Protein AF-A0A1F9KGP7-F1 (afdb_monomer_lite)

Secondary structure (DSSP, 8-state):
---HHHHHS--S--S--TTSTT-GGGSTT----S-EEEEEEE-S-HHHHHHHHTT--EEEE-GGG-EEEE---GGGS---TTS-EEEEEEEESS-HHHHHHHHH-TTS---S-TT-TTS-S--S-TT-TTHHHHHHH-TT-S--HHHHHHHEEEEEEE--STTHHHHHHHHHHHHHHHH--HHHHHH--

Foldseek 3Di:
DDDLVQQLDFDPDPPADDPDLPDQVPPPVRHQWFWWKKWKWFQDDLVVLVLLCVLDWDWDQDPPRDTDTDDDDSVNQDQDPSRIGTADMDTDHTGVRVLVSQQLVSVDADDDALPCRHPPDPDPDLSNLRNVVQCSSCSVDNGCNSVSRVTITMGIDHADDPCSNVVRVVSRVVSCVVNVHVSVSVSVD

Sequence (189 aa):
MAELSDLLKIKESPLPHRDTALDWNRATHGRPSFGGVYVFWWRGAAEEFFQSLQNRHLHFHGPSGVALDWEITLDSLQVAENGLLPLYVGKNASDIGKRIGLHLKLKTPRTVSANAVNGVCKRMTTSCQMRDRLDRLFPNLPDTRPFALDNLALSYVQLQGEGAFVERFFLEDRAVGVLRPIFNVDSER

Structure (mmCIF, N/CA/C/O backbone):
data_AF-A0A1F9KGP7-F1
#
_entry.id   AF-A0A1F9KGP7-F1
#
loop_
_atom_site.group_PDB
_atom_site.id
_atom_site.type_symbol
_atom_site.label_atom_id
_atom_site.label_alt_id
_atom_site.label_comp_id
_atom_site.label_asym_id
_atom_site.label_entity_id
_atom_site.label_seq_id
_atom_site.pdbx_PDB_ins_code
_atom_site.Cartn_x
_atom_site.Cartn_y
_atom_site.Cartn_z
_atom_site.occupancy
_atom_site.B_iso_or_equiv
_atom_site.auth_seq_id
_atom_site.auth_comp_id
_atom_site.auth_asym_id
_atom_site.auth_atom_id
_atom_site.pdbx_PDB_model_num
ATOM 1 N N . MET A 1 1 ? -18.704 -6.909 13.442 1.00 63.84 1 MET A N 1
ATOM 2 C CA . MET A 1 1 ? -17.254 -7.178 13.350 1.00 63.84 1 MET A CA 1
ATOM 3 C C . MET A 1 1 ? -16.766 -6.635 12.017 1.00 63.84 1 MET A C 1
ATOM 5 O O . MET A 1 1 ? -17.592 -6.471 11.130 1.00 63.84 1 MET A O 1
ATOM 9 N N . ALA A 1 2 ? -15.493 -6.259 11.910 1.00 75.75 2 ALA A N 1
ATOM 10 C CA . ALA A 1 2 ? -14.914 -5.819 10.642 1.00 75.75 2 ALA A CA 1
ATOM 11 C C . ALA A 1 2 ? -14.759 -7.019 9.703 1.00 75.75 2 ALA A C 1
ATOM 13 O O . ALA A 1 2 ? -14.203 -8.033 10.119 1.00 75.75 2 ALA A O 1
ATOM 14 N N . GLU A 1 3 ? -15.216 -6.900 8.458 1.00 83.31 3 GLU A N 1
ATOM 15 C CA . GLU A 1 3 ? -15.143 -7.989 7.483 1.00 83.31 3 GLU A CA 1
ATOM 16 C C . GLU A 1 3 ? -14.102 -7.706 6.401 1.00 83.31 3 GLU A C 1
ATOM 18 O O . GLU A 1 3 ? -13.804 -6.559 6.066 1.00 83.31 3 GLU A O 1
ATOM 23 N N . LEU A 1 4 ? -13.562 -8.769 5.799 1.00 84.38 4 LEU A N 1
ATOM 24 C CA . LEU A 1 4 ? -12.593 -8.639 4.706 1.00 84.38 4 LEU A CA 1
ATOM 25 C C . LEU A 1 4 ? -13.177 -7.869 3.507 1.00 84.38 4 LEU A C 1
ATOM 27 O O . LEU A 1 4 ? -12.465 -7.116 2.846 1.00 84.38 4 LEU A O 1
ATOM 31 N N . SER A 1 5 ? -14.483 -8.005 3.262 1.00 86.38 5 SER A N 1
ATOM 32 C CA . SER A 1 5 ? -15.196 -7.287 2.200 1.00 86.38 5 SER A CA 1
ATOM 33 C C . SER A 1 5 ? -15.176 -5.766 2.379 1.00 86.38 5 SER A C 1
ATOM 35 O O . SER A 1 5 ? -15.294 -5.033 1.398 1.00 86.38 5 SER A O 1
ATOM 37 N N . ASP A 1 6 ? -14.961 -5.261 3.598 1.00 85.06 6 ASP A N 1
ATOM 38 C CA . ASP A 1 6 ? -14.793 -3.827 3.833 1.00 85.06 6 ASP A CA 1
ATOM 39 C C . ASP A 1 6 ? -13.457 -3.305 3.299 1.00 85.06 6 ASP A C 1
ATOM 41 O O . ASP A 1 6 ? -13.374 -2.138 2.918 1.00 85.06 6 ASP A O 1
ATOM 45 N N . LEU A 1 7 ? -12.430 -4.158 3.196 1.00 83.62 7 LEU A N 1
ATOM 46 C CA . LEU A 1 7 ? -11.164 -3.797 2.553 1.00 83.62 7 LEU A CA 1
ATOM 47 C C . LEU A 1 7 ? -11.285 -3.742 1.026 1.00 83.62 7 LEU A C 1
ATOM 49 O O . LEU A 1 7 ? -10.542 -2.997 0.397 1.00 83.62 7 LEU A O 1
ATOM 53 N N . LEU A 1 8 ? -12.232 -4.459 0.419 1.00 84.00 8 LEU A N 1
ATOM 54 C CA . LEU A 1 8 ? -12.451 -4.402 -1.033 1.00 84.00 8 LEU A CA 1
ATOM 55 C C . LEU A 1 8 ? -13.089 -3.078 -1.475 1.00 84.00 8 LEU A C 1
ATOM 57 O O . LEU A 1 8 ? -12.932 -2.663 -2.624 1.00 84.00 8 LEU A O 1
ATOM 61 N N . LYS A 1 9 ? -13.755 -2.373 -0.554 1.00 81.56 9 LYS A N 1
ATOM 62 C CA . LYS A 1 9 ? -14.344 -1.057 -0.808 1.00 81.56 9 LYS A CA 1
ATOM 63 C C . LYS A 1 9 ? -13.251 0.001 -0.811 1.00 81.56 9 LYS A C 1
ATOM 65 O O . LYS A 1 9 ? -12.667 0.309 0.230 1.00 81.56 9 LYS A O 1
ATOM 70 N N . ILE A 1 10 ? -13.000 0.584 -1.978 1.00 70.75 10 ILE A N 1
AT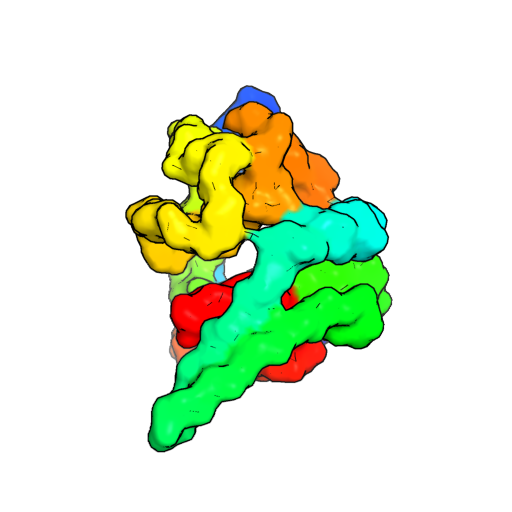OM 71 C CA . ILE A 1 10 ? -12.140 1.760 -2.089 1.00 70.75 10 ILE A CA 1
ATOM 72 C C . ILE A 1 10 ? -12.869 2.903 -1.396 1.00 70.75 10 ILE A C 1
ATOM 74 O O . ILE A 1 10 ? -13.994 3.249 -1.756 1.00 70.75 10 ILE A O 1
ATOM 78 N N . LYS A 1 11 ? -12.232 3.498 -0.392 1.00 67.50 11 LYS A N 1
ATOM 7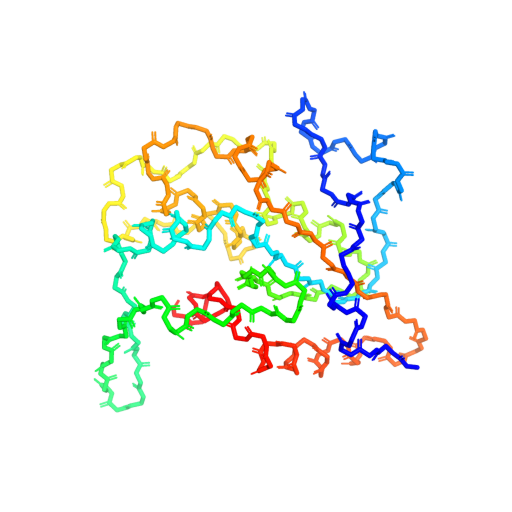9 C CA . LYS A 1 11 ? -12.705 4.772 0.141 1.00 67.50 11 LYS A CA 1
ATOM 80 C C . LYS A 1 11 ? -12.089 5.835 -0.752 1.00 67.50 11 LYS A C 1
ATOM 82 O O . LYS A 1 11 ? -10.866 5.924 -0.812 1.00 67.50 11 LYS A O 1
ATOM 87 N N . GLU A 1 12 ? -12.889 6.579 -1.509 1.00 54.28 12 GLU A N 1
ATOM 88 C CA . GLU A 1 12 ? -12.340 7.614 -2.384 1.00 54.28 12 GLU A CA 1
ATOM 89 C C . GLU A 1 12 ? -11.630 8.699 -1.551 1.00 54.28 12 GLU A C 1
ATOM 91 O O . GLU A 1 12 ? -12.227 9.445 -0.781 1.00 54.28 12 GLU A O 1
ATOM 96 N N . SER A 1 13 ? -10.304 8.693 -1.706 1.00 53.03 13 SER A N 1
ATOM 97 C CA . SER A 1 13 ? -9.246 9.552 -1.167 1.00 53.03 13 SER A CA 1
ATOM 98 C C . SER A 1 13 ? -9.109 9.752 0.352 1.00 53.03 13 SER A C 1
ATOM 100 O O . SER A 1 13 ? -9.531 10.755 0.930 1.00 53.03 13 SER A O 1
ATOM 102 N N . PRO A 1 14 ? -8.292 8.881 0.966 1.00 57.91 14 PRO A N 1
ATOM 103 C CA . PRO A 1 14 ? -7.455 9.150 2.114 1.00 57.91 14 PRO A CA 1
ATOM 104 C C . PRO A 1 14 ? -5.976 9.056 1.686 1.00 57.91 14 PRO A C 1
ATOM 106 O O . PRO A 1 14 ? -5.159 8.501 2.412 1.00 57.91 14 PRO A O 1
ATOM 109 N N . LEU A 1 15 ? -5.599 9.523 0.494 1.00 62.72 15 LEU A N 1
ATOM 110 C CA . LEU A 1 15 ? -4.189 9.761 0.188 1.00 62.72 15 LEU A CA 1
ATOM 111 C C . LEU A 1 15 ? -3.966 11.276 0.143 1.00 62.72 15 LEU A C 1
ATOM 113 O O . LEU A 1 15 ? -4.767 11.999 -0.447 1.00 62.72 15 LEU A O 1
ATOM 117 N N . PRO A 1 16 ? -2.932 11.791 0.821 1.00 61.06 16 PRO A N 1
ATOM 118 C CA . PRO A 1 16 ? -2.670 13.228 0.865 1.00 61.06 16 PRO A CA 1
ATOM 119 C C . PRO A 1 16 ? -2.411 13.804 -0.535 1.00 61.06 16 PRO A C 1
ATOM 121 O O . PRO A 1 16 ? -1.769 13.155 -1.353 1.00 61.06 16 PRO A O 1
ATOM 124 N N . HIS A 1 17 ? -2.874 15.029 -0.798 1.00 55.16 17 HIS A N 1
ATOM 125 C CA . HIS A 1 17 ? -2.830 15.634 -2.137 1.00 55.16 17 HIS A CA 1
ATOM 126 C C . HIS A 1 17 ? -1.405 15.861 -2.681 1.00 55.16 17 HIS A C 1
ATOM 128 O O . HIS A 1 17 ? -0.445 16.040 -1.924 1.00 55.16 17 HIS A O 1
ATOM 134 N N . ARG A 1 18 ? -1.309 15.923 -4.017 1.00 47.19 18 ARG A N 1
ATOM 135 C CA . ARG A 1 18 ? -0.087 16.051 -4.832 1.00 47.19 18 ARG A CA 1
ATOM 136 C C . ARG A 1 18 ? 0.762 17.294 -4.543 1.00 47.19 18 ARG A C 1
ATOM 138 O O . ARG A 1 18 ? 1.985 17.213 -4.603 1.00 47.19 18 ARG A O 1
ATOM 145 N N . ASP A 1 19 ? 0.135 18.407 -4.169 1.00 46.88 19 ASP A N 1
ATOM 146 C CA . ASP A 1 19 ? 0.795 19.727 -4.146 1.00 46.88 19 ASP A CA 1
ATOM 147 C C . ASP A 1 19 ? 1.337 20.141 -2.773 1.00 46.88 19 ASP A C 1
ATOM 149 O O . ASP A 1 19 ? 2.060 21.126 -2.638 1.00 46.88 19 ASP A O 1
ATOM 153 N N . THR A 1 20 ? 0.988 19.401 -1.723 1.00 40.97 20 THR A N 1
ATOM 154 C CA . THR A 1 20 ? 1.276 19.779 -0.338 1.00 40.97 20 THR A CA 1
ATOM 155 C C . THR A 1 20 ? 1.567 18.512 0.440 1.00 40.97 20 THR A C 1
ATOM 157 O O . THR A 1 20 ? 0.648 17.819 0.873 1.00 40.97 20 THR A O 1
ATOM 160 N N . ALA A 1 21 ? 2.845 18.164 0.583 1.00 41.88 21 ALA A N 1
ATOM 161 C CA . ALA A 1 21 ? 3.286 16.971 1.294 1.00 41.88 21 ALA A CA 1
ATOM 162 C C . ALA A 1 21 ? 2.465 16.717 2.583 1.00 41.88 21 ALA A C 1
ATOM 164 O O . ALA A 1 21 ? 2.635 17.411 3.584 1.00 41.88 21 ALA A O 1
ATOM 165 N N . LEU A 1 22 ? 1.595 15.697 2.562 1.00 48.03 22 LEU A N 1
ATOM 166 C CA . LEU A 1 22 ? 0.696 15.333 3.668 1.00 48.03 22 LEU A CA 1
ATOM 167 C C . LEU A 1 22 ? -0.255 16.456 4.140 1.00 48.03 22 LEU A C 1
ATOM 169 O O . LEU A 1 22 ? -0.346 16.689 5.345 1.00 48.03 22 LEU A O 1
ATOM 173 N N . ASP A 1 23 ? -1.000 17.104 3.238 1.00 53.19 23 ASP A N 1
ATOM 174 C CA . ASP A 1 23 ? -2.186 17.883 3.635 1.00 53.19 23 ASP A CA 1
ATOM 175 C C . ASP A 1 23 ? -3.464 17.051 3.500 1.00 53.19 23 ASP A C 1
ATOM 177 O O . ASP A 1 23 ? -4.076 16.934 2.438 1.00 53.19 23 ASP A O 1
ATOM 181 N N . TRP A 1 24 ? -3.856 16.449 4.615 1.00 58.97 24 TRP A N 1
ATOM 182 C CA . TRP A 1 24 ? -5.119 15.732 4.730 1.00 58.97 24 TRP A CA 1
ATOM 183 C C . TRP A 1 24 ? -6.324 16.665 4.861 1.00 58.97 24 TRP A C 1
ATOM 185 O O . TRP A 1 24 ? -7.451 16.200 4.731 1.00 58.97 24 TRP A O 1
ATOM 195 N N . ASN A 1 25 ? -6.110 17.961 5.110 1.00 49.34 25 ASN A N 1
ATOM 196 C CA . ASN A 1 25 ? -7.195 18.929 5.280 1.00 49.34 25 ASN A CA 1
ATOM 197 C C . ASN A 1 25 ? -7.851 19.300 3.946 1.00 49.34 25 ASN A C 1
ATOM 199 O O . ASN A 1 25 ? -8.950 19.841 3.935 1.00 49.34 25 ASN A O 1
ATOM 203 N N . ARG A 1 26 ? -7.189 18.998 2.823 1.00 50.56 26 ARG A N 1
ATOM 204 C CA . ARG A 1 26 ? -7.753 19.122 1.471 1.00 50.56 26 ARG A CA 1
ATOM 205 C C . ARG A 1 26 ? -8.444 17.847 0.987 1.00 50.56 26 ARG A C 1
ATOM 207 O O . ARG A 1 26 ? -9.070 17.869 -0.067 1.00 50.56 26 ARG A O 1
ATOM 214 N N . ALA A 1 27 ? -8.327 16.739 1.724 1.00 56.72 27 ALA A N 1
ATOM 215 C CA . ALA A 1 27 ? -9.070 15.527 1.411 1.00 56.72 27 ALA A CA 1
ATOM 216 C C . ALA A 1 27 ? -10.539 15.726 1.801 1.00 56.72 27 ALA A C 1
ATOM 218 O O . ALA A 1 27 ? -10.835 16.184 2.904 1.00 56.72 27 ALA A O 1
ATOM 219 N N . THR A 1 28 ? -11.460 15.329 0.925 1.00 51.25 28 THR A N 1
ATOM 220 C CA . THR A 1 28 ? -12.914 15.458 1.134 1.00 51.25 28 THR A CA 1
ATOM 221 C C . THR A 1 28 ? -13.411 14.752 2.401 1.00 51.25 28 THR A C 1
ATOM 223 O O . THR A 1 28 ? -14.453 15.117 2.932 1.00 51.25 28 THR A O 1
ATOM 226 N N . HIS A 1 29 ? -12.653 13.774 2.908 1.00 57.66 29 HIS A N 1
ATOM 227 C CA . HIS A 1 29 ? -13.012 12.942 4.060 1.00 57.66 29 HIS A CA 1
ATOM 228 C C . HIS A 1 29 ? -12.006 13.043 5.224 1.00 57.66 29 HIS A C 1
ATOM 230 O O . HIS A 1 29 ? -12.080 12.267 6.179 1.00 57.66 29 HIS A O 1
ATOM 236 N N . GLY A 1 30 ? -11.066 13.995 5.168 1.00 63.81 30 GLY A N 1
ATOM 237 C CA . GLY A 1 30 ? -10.027 14.168 6.184 1.00 63.81 30 GLY A CA 1
ATOM 238 C C . GLY A 1 30 ? -9.073 12.971 6.314 1.00 63.81 30 GLY A C 1
ATOM 239 O O . GLY A 1 30 ? -9.030 12.058 5.488 1.00 63.81 30 GLY A O 1
ATOM 240 N N . ARG A 1 31 ? -8.253 12.978 7.369 1.00 76.38 31 ARG A N 1
ATOM 241 C CA . ARG A 1 31 ? -7.301 11.896 7.655 1.00 76.38 31 ARG A CA 1
ATOM 242 C C . ARG A 1 31 ? -7.959 10.761 8.443 1.00 76.38 31 ARG A C 1
ATOM 244 O O . ARG A 1 31 ? -8.519 11.043 9.502 1.00 76.38 31 ARG A O 1
ATOM 251 N N . PRO A 1 32 ? -7.778 9.480 8.065 1.00 79.56 32 PRO A N 1
ATOM 252 C CA . PRO A 1 32 ? -8.167 8.380 8.935 1.00 79.56 32 PRO A CA 1
ATOM 253 C C . PRO A 1 32 ? -7.285 8.378 10.193 1.00 79.56 32 PRO A C 1
ATOM 255 O O . PRO A 1 32 ? -6.072 8.168 10.120 1.00 79.56 32 PRO A O 1
ATOM 258 N N . SER A 1 33 ? -7.899 8.639 11.345 1.00 86.44 33 SER A N 1
ATOM 259 C CA . SER A 1 33 ? -7.228 8.785 12.643 1.00 86.44 33 SER A CA 1
ATOM 260 C C . SER A 1 33 ? -7.787 7.789 13.661 1.00 86.44 33 SER A C 1
ATOM 262 O O . SER A 1 33 ? -8.371 8.167 14.674 1.00 86.44 33 SER A O 1
ATOM 264 N N . PHE A 1 34 ? -7.642 6.502 13.357 1.00 88.56 34 PHE A N 1
ATOM 265 C CA . PHE A 1 34 ? -8.089 5.391 14.199 1.00 88.56 34 PHE A CA 1
ATOM 266 C C . PHE A 1 34 ? -7.213 4.149 13.985 1.00 88.56 34 PHE A C 1
ATOM 268 O O . PHE A 1 34 ? -6.464 4.064 13.006 1.00 88.56 34 PHE A O 1
ATOM 275 N N . GLY A 1 35 ? -7.320 3.180 14.898 1.00 91.75 35 GLY A N 1
ATOM 276 C CA . GLY A 1 35 ? -6.724 1.853 14.758 1.00 91.75 35 GLY A CA 1
ATOM 277 C C . GLY A 1 35 ? -7.489 0.979 13.762 1.00 91.75 35 GLY A C 1
ATOM 278 O O . GLY A 1 35 ? -8.713 1.066 13.649 1.00 91.75 35 GLY A O 1
ATOM 279 N N . GLY A 1 36 ? -6.772 0.139 13.021 1.00 93.00 36 GLY A N 1
ATOM 280 C CA . GLY A 1 36 ? -7.367 -0.673 11.969 1.00 93.00 36 GLY A CA 1
ATOM 281 C C . GLY A 1 36 ? -6.361 -1.386 11.075 1.00 93.00 36 GLY A C 1
ATOM 282 O O . GLY A 1 36 ? -5.153 -1.394 11.340 1.00 93.00 36 GLY A O 1
ATOM 283 N N . VAL A 1 37 ? -6.892 -1.956 9.997 1.00 93.69 37 VAL A N 1
ATOM 284 C CA . VAL A 1 37 ? -6.145 -2.588 8.899 1.00 93.69 37 VAL A CA 1
ATOM 285 C C . VAL A 1 37 ? -6.381 -1.776 7.628 1.00 93.69 37 VAL A C 1
ATOM 287 O O . VAL A 1 37 ? -7.471 -1.237 7.426 1.00 93.69 37 VAL A O 1
ATOM 290 N N . TYR A 1 38 ? -5.360 -1.649 6.786 1.00 93.19 38 TYR A N 1
ATOM 291 C CA . TYR A 1 38 ? -5.418 -0.916 5.524 1.00 93.19 38 TYR A CA 1
ATOM 292 C C . TYR A 1 38 ? -4.711 -1.671 4.400 1.00 93.19 38 TYR A C 1
ATOM 294 O O . TYR A 1 38 ? -3.820 -2.484 4.650 1.00 93.19 38 TYR A O 1
ATOM 302 N N . VAL A 1 39 ? -5.095 -1.362 3.162 1.00 92.62 39 VAL A N 1
ATOM 303 C CA . VAL A 1 39 ? -4.521 -1.930 1.939 1.00 92.62 39 VAL A CA 1
ATOM 304 C C . VAL A 1 39 ? -4.153 -0.809 0.976 1.00 92.62 39 VAL A C 1
ATOM 306 O O . VAL A 1 39 ? -5.001 0.021 0.647 1.00 92.62 39 VAL A O 1
ATOM 309 N N . PHE A 1 40 ? -2.901 -0.790 0.523 1.00 93.00 40 PHE A N 1
ATOM 310 C CA . PHE A 1 40 ? -2.490 -0.030 -0.652 1.00 93.00 40 PHE A CA 1
ATOM 311 C C . PHE A 1 40 ? -2.767 -0.842 -1.909 1.00 93.00 40 PHE A C 1
ATOM 313 O O . PHE A 1 40 ? -2.351 -1.997 -2.019 1.00 93.00 40 PHE A O 1
ATOM 320 N N . TRP A 1 41 ? -3.405 -0.192 -2.870 1.00 91.62 41 TRP A N 1
ATOM 321 C CA . TRP A 1 41 ? -3.745 -0.753 -4.166 1.00 91.62 41 TRP A CA 1
ATOM 322 C C . TRP A 1 41 ? -3.026 -0.000 -5.277 1.00 91.62 41 TRP A C 1
ATOM 324 O O . TRP A 1 41 ? -2.828 1.209 -5.165 1.00 91.62 41 TRP A O 1
ATOM 334 N N . TRP A 1 42 ? -2.707 -0.687 -6.364 1.00 90.88 42 TRP A N 1
ATOM 335 C CA . TRP A 1 42 ? -2.362 -0.073 -7.639 1.00 90.88 42 TRP A CA 1
ATOM 336 C C . TRP A 1 42 ? -3.637 0.195 -8.445 1.00 90.88 42 TRP A C 1
ATOM 338 O O . TRP A 1 42 ? -4.475 -0.695 -8.583 1.00 90.88 42 TRP A O 1
ATOM 348 N N . ARG A 1 43 ? -3.774 1.416 -8.966 1.00 87.56 43 ARG A N 1
ATOM 349 C CA . ARG A 1 43 ? -4.884 1.867 -9.824 1.00 87.56 43 ARG A CA 1
ATOM 350 C C . ARG A 1 43 ? -4.510 2.001 -11.294 1.00 87.56 43 ARG A C 1
ATOM 352 O O . ARG A 1 43 ? -5.412 2.117 -12.118 1.00 87.56 43 ARG A O 1
ATOM 359 N N . GLY A 1 44 ? -3.216 2.060 -11.602 1.00 82.38 44 GLY A N 1
ATOM 360 C CA . GLY A 1 44 ? -2.743 2.072 -12.983 1.00 82.38 44 GLY A CA 1
ATOM 361 C C . GLY A 1 44 ? -2.968 0.719 -13.659 1.00 82.38 44 GLY A C 1
ATOM 362 O O . GLY A 1 44 ? -3.431 -0.237 -13.031 1.00 82.38 44 GLY A O 1
ATOM 363 N N . ALA A 1 45 ? -2.589 0.614 -14.931 1.00 82.00 45 ALA A N 1
ATOM 364 C CA . ALA A 1 45 ? -2.647 -0.658 -15.642 1.00 82.00 45 ALA A CA 1
ATOM 365 C C . ALA A 1 45 ? -1.743 -1.700 -14.958 1.00 82.00 45 ALA A C 1
ATOM 367 O O . ALA A 1 45 ? -0.626 -1.386 -14.523 1.00 82.00 45 ALA A O 1
ATOM 368 N N . ALA A 1 46 ? -2.225 -2.938 -14.840 1.00 75.81 46 ALA A N 1
ATOM 369 C CA . ALA A 1 46 ? -1.459 -4.025 -14.232 1.00 75.81 46 ALA A CA 1
ATOM 370 C C . ALA A 1 46 ? -0.211 -4.351 -15.066 1.00 75.81 46 ALA A C 1
ATOM 372 O O . ALA A 1 46 ? 0.835 -4.672 -14.511 1.00 75.81 46 ALA A O 1
ATOM 373 N N . GLU A 1 47 ? -0.296 -4.187 -16.384 1.00 80.19 47 GLU A N 1
ATOM 37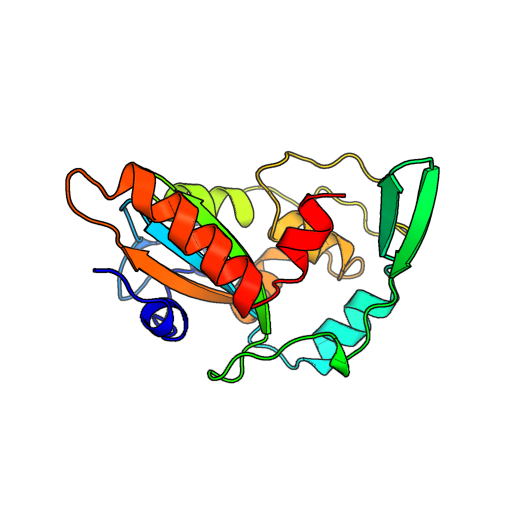4 C CA . GLU A 1 47 ? 0.784 -4.390 -17.344 1.00 80.19 47 GLU A CA 1
ATOM 375 C C . GLU A 1 47 ? 1.933 -3.400 -17.129 1.00 80.19 47 GLU A C 1
ATOM 377 O O . GLU A 1 47 ? 3.093 -3.805 -17.128 1.00 80.19 47 GLU A O 1
ATOM 382 N N . GLU A 1 48 ? 1.633 -2.119 -16.890 1.00 79.75 48 GLU A N 1
ATOM 383 C CA . GLU A 1 48 ? 2.650 -1.101 -16.583 1.00 79.75 48 GLU A CA 1
ATOM 384 C C . GLU A 1 48 ? 3.376 -1.427 -15.274 1.00 79.75 48 GLU A C 1
ATOM 386 O O . GLU A 1 48 ? 4.604 -1.329 -15.177 1.00 79.75 48 GLU A O 1
ATOM 391 N N . PHE A 1 49 ? 2.623 -1.870 -14.263 1.00 84.38 49 PHE A N 1
ATOM 392 C CA . PHE A 1 49 ? 3.212 -2.328 -13.013 1.00 84.38 49 PHE A CA 1
ATOM 393 C C . PHE A 1 49 ? 4.067 -3.578 -13.235 1.00 84.38 49 PHE A C 1
ATOM 395 O O . PHE A 1 49 ? 5.202 -3.634 -12.766 1.00 84.38 49 PHE A O 1
ATOM 402 N N . PHE A 1 50 ? 3.575 -4.553 -13.996 1.00 82.62 50 PHE A N 1
ATOM 403 C CA . PHE A 1 50 ? 4.288 -5.785 -14.309 1.00 82.62 50 PHE A CA 1
ATOM 404 C C . PHE A 1 50 ? 5.606 -5.532 -15.055 1.00 82.62 50 PHE A C 1
ATOM 406 O O . PHE A 1 50 ? 6.636 -6.086 -14.679 1.00 82.62 50 PHE A O 1
ATOM 413 N N . GLN A 1 51 ? 5.624 -4.630 -16.039 1.00 82.56 51 GLN A N 1
ATOM 414 C CA . GLN A 1 51 ? 6.856 -4.215 -16.722 1.00 82.56 51 GLN A CA 1
ATOM 415 C C . GLN A 1 51 ? 7.893 -3.657 -15.738 1.00 82.56 51 GLN A C 1
ATOM 417 O O . GLN A 1 51 ? 9.080 -3.958 -15.847 1.00 82.56 51 GLN A O 1
ATOM 422 N N . SER A 1 52 ? 7.457 -2.905 -14.721 1.00 79.06 52 SER A N 1
ATOM 423 C CA . SER A 1 52 ? 8.358 -2.409 -13.671 1.00 79.06 52 SER A CA 1
ATOM 424 C C . SER A 1 52 ? 8.966 -3.535 -12.815 1.00 79.06 52 SER A C 1
ATOM 426 O O . SER A 1 52 ? 10.086 -3.398 -12.313 1.00 79.06 52 SER A O 1
ATOM 428 N N . LEU A 1 53 ? 8.260 -4.667 -12.679 1.00 76.19 53 LEU A N 1
ATOM 429 C CA . LEU A 1 53 ? 8.708 -5.846 -11.933 1.00 76.19 53 LEU A CA 1
ATOM 430 C C . LEU A 1 53 ? 9.729 -6.691 -12.696 1.00 76.19 53 LEU A C 1
ATOM 432 O O . LEU A 1 53 ? 10.497 -7.386 -12.042 1.00 76.19 53 LEU A O 1
ATOM 436 N N . GLN A 1 54 ? 9.802 -6.616 -14.029 1.00 69.81 54 GLN A N 1
ATOM 437 C CA . GLN A 1 54 ? 10.789 -7.379 -14.815 1.00 69.81 54 GLN A CA 1
ATOM 438 C C . GLN A 1 54 ? 12.241 -7.057 -14.427 1.00 69.81 54 GLN A C 1
ATOM 440 O O . GLN A 1 54 ? 13.145 -7.856 -14.643 1.00 69.81 54 GLN A O 1
ATOM 445 N N . ASN A 1 55 ? 12.467 -5.918 -13.769 1.00 63.34 55 ASN A N 1
ATOM 446 C CA . ASN A 1 55 ? 13.758 -5.548 -13.191 1.00 63.34 55 ASN A CA 1
ATOM 447 C C . ASN A 1 55 ? 14.050 -6.232 -11.835 1.00 63.34 55 ASN A C 1
ATOM 449 O O . ASN A 1 55 ? 14.972 -5.823 -11.122 1.00 63.34 55 ASN A O 1
ATOM 453 N N . ARG A 1 56 ? 13.242 -7.211 -11.404 1.00 67.69 56 ARG A N 1
ATOM 454 C CA . ARG A 1 56 ? 13.326 -7.849 -10.084 1.00 67.69 56 ARG A CA 1
ATOM 455 C C . ARG A 1 56 ? 13.300 -9.370 -10.192 1.00 67.69 56 ARG A C 1
ATOM 457 O O . ARG A 1 56 ? 12.367 -9.950 -10.727 1.00 67.69 56 ARG A O 1
ATOM 464 N N . HIS A 1 57 ? 14.253 -9.995 -9.510 1.00 68.44 57 HIS A N 1
ATOM 465 C CA . HIS A 1 57 ? 14.188 -11.403 -9.138 1.00 68.44 57 HIS A CA 1
ATOM 466 C C . HIS A 1 57 ? 13.953 -11.512 -7.627 1.00 68.44 57 HIS A C 1
ATOM 468 O O . HIS A 1 57 ? 14.636 -10.855 -6.823 1.00 68.44 57 HIS A O 1
ATOM 474 N N . LEU A 1 58 ? 12.952 -12.300 -7.220 1.00 70.81 58 LEU A N 1
ATOM 475 C CA . LEU A 1 58 ? 12.699 -12.565 -5.809 1.00 70.81 58 LEU A CA 1
ATOM 476 C C . LEU A 1 58 ? 13.386 -13.871 -5.369 1.00 70.81 58 LEU A C 1
ATOM 478 O O . LEU A 1 58 ? 12.804 -14.939 -5.432 1.00 70.81 58 LEU A O 1
ATOM 482 N N . HIS A 1 59 ? 14.623 -13.769 -4.887 1.00 71.56 59 HIS A N 1
ATOM 483 C CA . HIS A 1 59 ? 15.391 -14.836 -4.220 1.00 71.56 59 HIS A CA 1
ATOM 484 C C . HIS A 1 59 ? 14.942 -15.091 -2.764 1.00 71.56 59 HIS A C 1
ATOM 486 O O . HIS A 1 59 ? 15.239 -14.295 -1.866 1.00 71.56 59 HIS A O 1
ATOM 492 N N . PHE A 1 60 ? 14.248 -16.184 -2.488 1.00 72.50 60 PHE A N 1
ATOM 493 C CA . PHE A 1 60 ? 13.885 -16.590 -1.129 1.00 72.50 60 PHE A CA 1
ATOM 494 C C . PHE A 1 60 ? 14.932 -17.525 -0.545 1.00 72.50 60 PHE A C 1
ATOM 496 O O . PHE A 1 60 ? 15.381 -18.450 -1.217 1.00 72.50 60 PHE A O 1
ATOM 503 N N . HIS A 1 61 ? 15.267 -17.313 0.726 1.00 76.06 61 HIS A N 1
ATOM 504 C CA . HIS A 1 61 ? 16.057 -18.254 1.510 1.00 76.06 61 HIS A CA 1
ATOM 505 C C . HIS A 1 61 ? 15.113 -19.089 2.373 1.00 76.06 61 HIS A C 1
ATOM 507 O O . HIS A 1 61 ? 14.509 -18.590 3.320 1.00 76.06 61 HIS A O 1
ATOM 513 N N . GLY A 1 62 ? 14.962 -20.355 2.007 1.00 76.62 62 GLY A N 1
ATOM 514 C CA . GLY A 1 62 ? 14.192 -21.342 2.744 1.00 76.62 62 GLY A CA 1
ATOM 515 C C . GLY A 1 62 ? 15.027 -22.095 3.787 1.00 76.62 62 GLY A C 1
ATOM 516 O O . GLY A 1 62 ? 16.251 -21.928 3.877 1.00 76.62 62 GLY A O 1
ATOM 517 N N . PRO A 1 63 ? 14.373 -22.963 4.579 1.00 77.88 63 PRO A N 1
ATOM 518 C CA . PRO A 1 63 ? 15.052 -23.860 5.505 1.00 77.88 63 PRO A CA 1
ATOM 519 C C . PRO A 1 63 ? 16.128 -24.704 4.809 1.00 77.88 63 PRO A C 1
ATOM 521 O O . PRO A 1 63 ? 16.017 -25.037 3.629 1.00 77.88 63 PRO A O 1
ATOM 524 N N . SER A 1 64 ? 17.170 -25.068 5.558 1.00 81.25 64 SER A N 1
ATOM 525 C CA . SER A 1 64 ? 18.261 -25.934 5.080 1.00 81.25 64 SER A CA 1
ATOM 526 C C . SER A 1 64 ? 19.047 -25.386 3.878 1.00 81.25 64 SER A C 1
ATOM 528 O O . SER A 1 64 ? 19.662 -26.152 3.142 1.00 81.25 64 SER A O 1
ATOM 530 N N . GLY A 1 65 ? 19.047 -24.063 3.680 1.00 79.56 65 GLY A N 1
ATOM 531 C CA . GLY A 1 65 ? 19.821 -23.408 2.622 1.00 79.56 65 GLY A CA 1
ATOM 532 C C . GLY A 1 65 ? 19.206 -23.522 1.227 1.00 79.56 65 GLY A C 1
ATOM 533 O O . GLY A 1 65 ? 19.865 -23.167 0.252 1.00 79.56 65 GLY A O 1
ATOM 534 N N . VAL A 1 66 ? 17.957 -23.989 1.115 1.00 79.06 66 VAL A N 1
ATOM 535 C CA . VAL A 1 66 ? 17.234 -23.998 -0.161 1.00 79.06 66 VAL A CA 1
ATOM 536 C C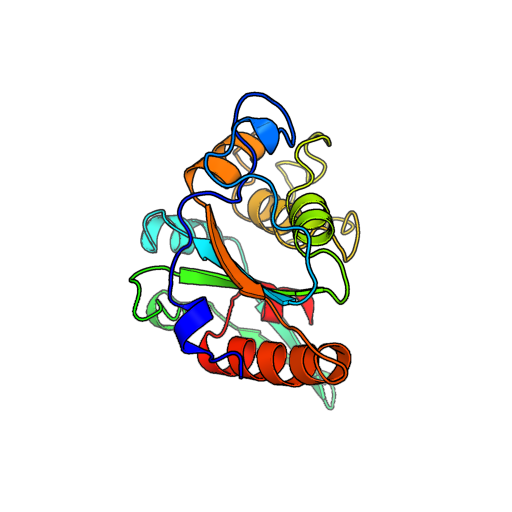 . VAL A 1 66 ? 17.001 -22.556 -0.598 1.00 79.06 66 VAL A C 1
ATOM 538 O O . VAL A 1 66 ? 16.386 -21.779 0.128 1.00 79.06 66 VAL A O 1
ATOM 541 N N . ALA A 1 67 ? 17.484 -22.199 -1.783 1.00 79.81 67 ALA A N 1
ATOM 542 C CA . ALA A 1 67 ? 17.164 -20.931 -2.419 1.00 79.81 67 ALA A CA 1
ATOM 543 C C . ALA A 1 67 ? 16.084 -21.159 -3.480 1.00 79.81 67 ALA A C 1
ATOM 545 O O . ALA A 1 67 ? 16.170 -22.113 -4.254 1.00 79.81 67 ALA A O 1
ATOM 546 N N . LEU A 1 68 ? 15.073 -20.295 -3.503 1.00 78.38 68 LEU A N 1
ATOM 547 C CA . LEU A 1 68 ? 14.057 -20.282 -4.549 1.00 78.38 68 LEU A CA 1
ATOM 548 C C . LEU A 1 68 ? 14.089 -18.936 -5.257 1.00 78.38 68 LEU A C 1
ATOM 550 O O . LEU A 1 68 ? 13.836 -17.904 -4.637 1.00 78.38 68 LEU A O 1
ATOM 554 N N . ASP A 1 69 ? 14.325 -18.971 -6.561 1.00 77.44 69 ASP A N 1
ATOM 555 C CA . ASP A 1 69 ? 14.156 -17.809 -7.419 1.00 77.44 69 ASP A CA 1
ATOM 556 C C . ASP A 1 69 ? 12.708 -17.782 -7.885 1.00 77.44 69 ASP A C 1
ATOM 558 O O . ASP A 1 69 ? 12.290 -18.569 -8.733 1.00 77.44 69 ASP A O 1
ATOM 562 N N . TRP A 1 70 ? 11.913 -16.909 -7.274 1.00 75.62 70 TRP A N 1
ATOM 563 C CA . TRP A 1 70 ? 10.539 -16.707 -7.690 1.00 75.62 70 TRP A CA 1
ATOM 564 C C . TRP A 1 70 ? 10.490 -15.652 -8.792 1.00 75.62 70 TRP A C 1
ATOM 566 O O . TRP A 1 70 ? 10.823 -14.479 -8.582 1.00 75.62 70 TRP A O 1
ATOM 576 N N . GLU A 1 71 ? 10.066 -16.093 -9.971 1.00 73.56 71 GLU A N 1
ATOM 577 C CA . GLU A 1 71 ? 9.697 -15.220 -11.073 1.00 73.56 71 GLU A CA 1
ATOM 578 C C . GLU A 1 71 ? 8.260 -14.736 -10.872 1.00 73.56 71 GLU A C 1
ATOM 580 O O . GLU A 1 71 ? 7.322 -15.531 -10.770 1.00 73.56 71 GLU A O 1
ATOM 585 N N . ILE A 1 72 ? 8.092 -13.418 -10.795 1.00 74.81 72 ILE A N 1
ATOM 586 C CA . ILE A 1 72 ? 6.763 -12.818 -10.786 1.00 74.81 72 ILE A CA 1
ATOM 587 C C . ILE A 1 72 ? 6.274 -12.810 -12.231 1.00 74.81 72 ILE A C 1
ATOM 589 O O . ILE A 1 72 ? 6.906 -12.201 -13.089 1.00 74.81 72 ILE A O 1
ATOM 593 N N . THR A 1 73 ? 5.144 -13.455 -12.490 1.00 72.12 73 THR A N 1
ATOM 594 C CA . THR A 1 73 ? 4.424 -13.403 -13.769 1.00 72.12 73 THR A CA 1
ATOM 595 C C . THR A 1 73 ? 3.180 -12.526 -13.638 1.00 72.12 73 THR A C 1
ATOM 597 O O . THR A 1 73 ? 2.700 -12.297 -12.524 1.00 72.12 73 THR A O 1
ATOM 600 N N . LEU A 1 74 ? 2.627 -12.043 -14.754 1.00 69.25 74 LEU A N 1
ATOM 601 C CA . LEU A 1 74 ? 1.366 -11.294 -14.730 1.00 69.25 74 LEU A CA 1
ATOM 602 C C . LEU A 1 74 ? 0.247 -12.139 -14.095 1.00 69.25 74 LEU A C 1
ATOM 604 O O . LEU A 1 74 ? -0.491 -11.638 -13.258 1.00 69.25 74 LEU A O 1
ATOM 608 N N . ASP A 1 75 ? 0.219 -13.441 -14.385 1.00 70.56 75 ASP A N 1
ATOM 609 C CA . ASP A 1 75 ? -0.739 -14.391 -13.802 1.00 70.56 75 ASP A CA 1
ATOM 610 C C . ASP A 1 75 ? -0.549 -14.596 -12.291 1.00 70.56 75 ASP A C 1
ATOM 612 O O . ASP A 1 75 ? -1.491 -14.936 -11.575 1.00 70.56 75 ASP A O 1
ATOM 616 N N . SER A 1 76 ? 0.669 -14.392 -11.780 1.00 72.94 76 SER A N 1
ATOM 617 C CA . SER A 1 76 ? 0.941 -14.448 -10.340 1.00 72.94 76 SER A CA 1
ATOM 618 C C . SER A 1 76 ? 0.479 -13.192 -9.592 1.00 72.94 76 SER A C 1
ATOM 620 O O . SER A 1 76 ? 0.338 -13.227 -8.368 1.00 72.94 76 SER A O 1
ATOM 622 N N . LEU A 1 77 ? 0.221 -12.091 -10.309 1.00 79.25 77 LEU A N 1
ATOM 623 C CA . LEU A 1 77 ? -0.328 -10.862 -9.749 1.00 79.25 77 LEU A CA 1
ATOM 624 C C . LEU A 1 77 ? -1.846 -11.000 -9.602 1.00 79.25 77 LEU A C 1
ATOM 626 O O . LEU A 1 77 ? -2.612 -10.853 -10.551 1.00 79.25 77 LEU A O 1
ATOM 630 N N . GLN A 1 78 ? -2.293 -11.269 -8.380 1.00 82.75 78 GLN A N 1
ATOM 631 C CA . GLN A 1 78 ? -3.707 -11.466 -8.093 1.00 82.75 78 GLN A CA 1
ATOM 632 C C . GLN A 1 78 ? -4.458 -10.127 -8.058 1.00 82.75 78 GLN A C 1
ATOM 634 O O . GLN A 1 78 ? -4.475 -9.446 -7.035 1.00 82.75 78 GLN A O 1
ATOM 639 N N . VAL A 1 79 ? -5.110 -9.754 -9.162 1.00 84.94 79 VAL A N 1
ATOM 640 C CA . VAL A 1 79 ? -6.058 -8.627 -9.182 1.00 84.94 79 VAL A CA 1
ATOM 641 C C . VAL A 1 79 ? -7.265 -8.976 -8.308 1.00 84.94 79 VAL A C 1
ATOM 643 O O . VAL A 1 79 ? -7.836 -10.061 -8.419 1.00 84.94 79 VAL A O 1
ATOM 646 N N . ALA A 1 80 ? -7.637 -8.073 -7.402 1.00 85.56 80 ALA A N 1
ATOM 647 C CA . ALA A 1 80 ? -8.765 -8.280 -6.502 1.00 85.56 80 ALA A CA 1
ATOM 648 C C . ALA A 1 80 ? -10.109 -8.050 -7.210 1.00 85.56 80 ALA A C 1
ATOM 650 O O . ALA A 1 80 ? -10.179 -7.466 -8.288 1.00 85.56 80 ALA A O 1
ATOM 651 N N . GLU A 1 81 ? -11.206 -8.457 -6.568 1.00 83.19 81 GLU A N 1
ATOM 652 C CA . GLU A 1 81 ? -12.572 -8.327 -7.108 1.00 83.19 81 GLU A CA 1
ATOM 653 C C . GLU A 1 81 ? -12.969 -6.882 -7.458 1.00 83.19 81 GLU A C 1
ATOM 655 O O . GLU A 1 81 ? -13.831 -6.658 -8.302 1.00 83.19 81 GLU A O 1
ATOM 660 N N . ASN A 1 82 ? -12.327 -5.888 -6.839 1.00 80.94 82 ASN A N 1
ATOM 661 C CA . ASN A 1 82 ? -12.529 -4.470 -7.143 1.00 80.94 82 ASN A CA 1
ATOM 662 C C . ASN A 1 82 ? -11.744 -3.981 -8.380 1.00 80.94 82 ASN A C 1
ATOM 664 O O . ASN A 1 82 ? -11.731 -2.782 -8.653 1.00 80.94 82 ASN A O 1
ATOM 668 N N . GLY A 1 83 ? -11.074 -4.883 -9.103 1.00 84.19 83 GLY A N 1
ATOM 669 C CA . GLY A 1 83 ? -10.287 -4.582 -10.297 1.00 84.19 83 GLY A CA 1
ATOM 670 C C . GLY A 1 83 ? -8.921 -3.953 -10.017 1.00 84.19 83 GLY A C 1
ATOM 671 O O . GLY A 1 83 ? -8.251 -3.537 -10.957 1.00 84.19 83 GLY A O 1
ATOM 672 N N . LEU A 1 84 ? -8.496 -3.866 -8.752 1.00 87.88 84 LEU A N 1
ATOM 673 C CA . LEU A 1 84 ? -7.209 -3.287 -8.373 1.00 87.88 84 LEU A CA 1
ATOM 674 C C . LEU A 1 84 ? -6.192 -4.354 -7.969 1.00 87.88 84 LEU A C 1
ATOM 676 O O . LEU A 1 84 ? -6.541 -5.390 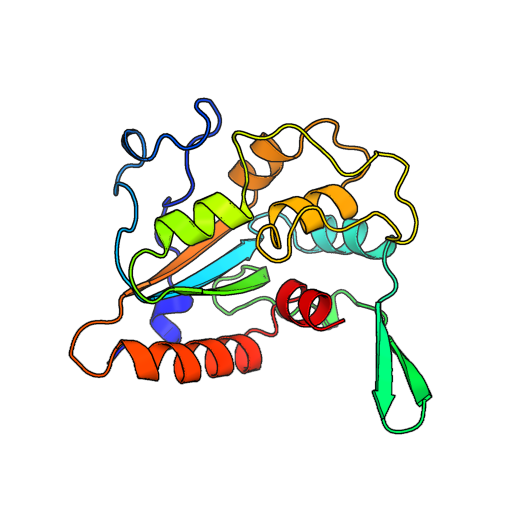-7.401 1.00 87.88 84 LEU A O 1
ATOM 680 N N . LEU A 1 85 ? -4.909 -4.065 -8.184 1.00 90.56 85 LEU A N 1
ATOM 681 C CA . LEU A 1 85 ? -3.821 -4.935 -7.738 1.00 90.56 85 LEU A CA 1
ATOM 682 C C . LEU A 1 85 ? -3.424 -4.584 -6.286 1.00 90.56 85 LEU A C 1
ATOM 684 O O . LEU A 1 85 ? -2.984 -3.458 -6.032 1.00 90.56 85 LEU A O 1
ATOM 688 N N . PRO A 1 86 ? -3.555 -5.504 -5.312 1.00 91.56 86 PRO A N 1
ATOM 689 C CA . PRO A 1 86 ? -3.086 -5.299 -3.946 1.00 91.56 86 PRO A CA 1
ATOM 690 C C . PRO A 1 86 ? -1.560 -5.236 -3.899 1.00 91.56 86 PRO A C 1
ATOM 692 O O . PRO A 1 86 ? -0.855 -6.150 -4.323 1.00 91.56 86 PRO A O 1
ATOM 695 N N . LEU A 1 87 ? -1.033 -4.158 -3.327 1.00 91.50 87 LEU A N 1
ATOM 696 C CA . LEU A 1 87 ? 0.408 -3.953 -3.205 1.00 91.50 87 LEU A CA 1
ATOM 697 C C . LEU A 1 87 ? 0.910 -4.244 -1.802 1.00 91.50 87 LEU A C 1
ATOM 699 O O . LEU A 1 87 ? 1.948 -4.880 -1.648 1.00 91.50 87 LEU A O 1
ATOM 703 N N . TYR A 1 88 ? 0.191 -3.775 -0.784 1.00 92.94 88 TYR A N 1
ATOM 704 C CA . TYR A 1 88 ? 0.602 -3.927 0.606 1.00 92.94 88 TYR A CA 1
ATOM 705 C C . TYR A 1 88 ? -0.591 -3.881 1.557 1.00 92.94 88 TYR A C 1
ATOM 707 O O . TYR A 1 88 ? -1.424 -2.984 1.453 1.00 92.94 88 TYR A O 1
ATOM 715 N N . VAL A 1 89 ? -0.625 -4.782 2.532 1.00 93.44 89 VAL A N 1
ATOM 716 C CA . VAL A 1 89 ? -1.555 -4.776 3.663 1.00 93.44 89 VAL A CA 1
ATOM 717 C C . VAL A 1 89 ? -0.770 -4.453 4.930 1.00 93.44 89 VAL A C 1
ATOM 719 O O . VAL A 1 89 ? 0.295 -5.024 5.163 1.00 93.44 89 VAL A O 1
ATOM 722 N N . GLY A 1 90 ? -1.297 -3.557 5.761 1.00 93.00 90 GLY A N 1
ATOM 723 C CA . GLY A 1 90 ? -0.709 -3.260 7.062 1.00 93.00 90 GLY A CA 1
ATOM 724 C C . GLY A 1 90 ? -1.741 -2.965 8.141 1.00 93.00 90 GLY A C 1
ATOM 725 O O . GLY A 1 90 ? -2.899 -2.647 7.862 1.00 93.00 90 GLY A O 1
ATOM 726 N N . LYS A 1 91 ? -1.295 -3.014 9.396 1.00 92.94 91 LYS A N 1
ATOM 727 C CA . LYS A 1 91 ? -2.104 -2.688 10.579 1.00 92.94 91 LYS A CA 1
ATOM 728 C C . LYS A 1 91 ? -1.531 -1.551 11.422 1.00 92.94 91 LYS A C 1
ATOM 730 O O . LYS A 1 91 ? -0.324 -1.298 11.464 1.00 92.94 91 LYS A O 1
ATOM 735 N N . ASN A 1 92 ? -2.405 -0.867 12.156 1.00 92.81 92 ASN A N 1
ATOM 736 C CA . ASN A 1 92 ? -2.007 0.049 13.222 1.00 92.81 92 ASN A CA 1
ATOM 737 C C . ASN A 1 92 ? -2.983 -0.010 14.401 1.00 92.81 92 ASN A C 1
ATOM 739 O O . ASN A 1 92 ? -4.186 -0.145 14.209 1.00 92.81 92 ASN A O 1
ATOM 743 N N . ALA A 1 93 ? -2.463 0.105 15.623 1.00 89.94 93 ALA A N 1
ATOM 744 C CA . ALA A 1 93 ? -3.272 0.027 16.836 1.00 89.94 93 ALA A CA 1
ATOM 745 C C . ALA A 1 93 ? -4.103 1.290 17.109 1.00 89.94 93 ALA A C 1
ATOM 747 O O . ALA A 1 93 ? -5.149 1.188 17.740 1.00 89.94 93 ALA A O 1
ATOM 748 N N . SER A 1 94 ? -3.642 2.466 16.673 1.00 88.31 94 SER A N 1
ATOM 749 C CA . SER A 1 94 ? -4.200 3.749 17.120 1.00 88.31 94 SER A CA 1
ATOM 750 C C . SER A 1 94 ? -4.462 4.755 16.004 1.00 88.31 94 SER A C 1
ATOM 752 O O . SER A 1 94 ? -5.432 5.499 16.087 1.00 88.31 94 SER A O 1
ATOM 754 N N . ASP A 1 95 ? -3.627 4.797 14.966 1.00 89.94 95 ASP A N 1
ATOM 755 C CA . ASP A 1 95 ? -3.735 5.783 13.889 1.00 89.94 95 ASP A CA 1
ATOM 756 C C . ASP A 1 95 ? -3.103 5.239 12.601 1.00 89.94 95 ASP A C 1
ATOM 758 O O . ASP A 1 95 ? -1.887 5.332 12.375 1.00 89.94 95 ASP A O 1
ATOM 762 N N . ILE A 1 96 ? -3.938 4.657 11.736 1.00 88.88 96 ILE A N 1
ATOM 763 C CA . ILE A 1 96 ? -3.501 4.170 10.424 1.00 88.88 96 ILE A CA 1
ATOM 764 C C . ILE A 1 96 ? -2.964 5.308 9.546 1.00 88.88 96 ILE A C 1
ATOM 766 O O . ILE A 1 96 ? -2.008 5.090 8.804 1.00 88.88 96 ILE A O 1
ATOM 770 N N . GLY A 1 97 ? -3.469 6.540 9.678 1.00 87.94 97 GLY A N 1
ATOM 771 C CA . GLY A 1 97 ? -2.982 7.702 8.937 1.00 87.94 97 GLY A CA 1
ATOM 772 C C . GLY A 1 97 ? -1.514 8.036 9.229 1.00 87.94 97 GLY A C 1
ATOM 773 O O . GLY A 1 97 ? -0.764 8.347 8.298 1.00 87.94 97 GLY A O 1
ATOM 774 N N . LYS A 1 98 ? -1.047 7.903 10.486 1.00 86.50 98 LYS A N 1
ATOM 775 C CA . LYS A 1 98 ? 0.396 8.030 10.821 1.00 86.50 98 LYS A CA 1
ATOM 776 C C . LYS A 1 98 ? 1.198 6.995 10.057 1.00 86.50 98 LYS A C 1
ATOM 778 O O . LYS A 1 98 ? 2.240 7.317 9.488 1.00 86.50 98 LYS A O 1
ATOM 783 N N . ARG A 1 99 ? 0.718 5.750 10.058 1.00 88.56 99 ARG A N 1
ATOM 784 C CA . ARG A 1 99 ? 1.415 4.630 9.433 1.00 88.56 99 ARG A CA 1
ATOM 785 C C . ARG A 1 99 ? 1.485 4.799 7.917 1.00 88.56 99 ARG A C 1
ATOM 787 O O . ARG A 1 99 ? 2.576 4.716 7.365 1.00 88.56 99 ARG A O 1
ATOM 794 N N . ILE A 1 100 ? 0.377 5.151 7.269 1.00 88.69 100 ILE A N 1
ATOM 795 C CA . ILE A 1 100 ? 0.310 5.482 5.837 1.00 88.69 100 ILE A CA 1
ATOM 796 C C . ILE A 1 100 ? 1.322 6.580 5.486 1.00 88.69 100 ILE A C 1
ATOM 798 O O . ILE A 1 100 ? 2.120 6.417 4.564 1.00 88.69 100 ILE A O 1
ATOM 802 N N . GLY A 1 101 ? 1.378 7.665 6.267 1.00 86.62 101 GLY A N 1
ATOM 803 C CA . GLY A 1 101 ? 2.361 8.733 6.061 1.00 86.62 101 GLY A CA 1
ATOM 804 C C . GLY A 1 101 ? 3.817 8.253 6.134 1.00 86.62 101 GLY A C 1
ATOM 805 O O . GLY A 1 101 ? 4.658 8.718 5.361 1.00 86.62 101 GLY A O 1
ATOM 806 N N . LEU A 1 102 ? 4.121 7.290 7.012 1.00 86.25 102 LEU A N 1
ATOM 807 C CA . LEU A 1 102 ? 5.445 6.662 7.105 1.00 86.25 102 LEU A CA 1
ATOM 808 C C . LEU A 1 102 ? 5.770 5.754 5.916 1.00 86.25 102 LEU A C 1
ATOM 810 O O . LEU A 1 102 ? 6.943 5.667 5.562 1.00 86.25 102 LEU A O 1
ATOM 814 N N . HIS A 1 103 ? 4.773 5.124 5.293 1.00 88.69 103 HIS A N 1
ATOM 815 C CA . HIS A 1 103 ? 4.968 4.336 4.074 1.00 88.69 103 HIS A CA 1
ATOM 816 C C . HIS A 1 103 ? 5.236 5.221 2.853 1.00 88.69 103 HIS A C 1
ATOM 818 O O . HIS A 1 103 ? 6.066 4.858 2.019 1.00 88.69 103 HIS A O 1
ATOM 824 N N . LEU A 1 104 ? 4.559 6.372 2.757 1.00 86.44 104 LEU A N 1
ATOM 825 C CA . LEU A 1 104 ? 4.648 7.276 1.606 1.00 86.44 104 LEU A CA 1
ATOM 826 C C . LEU A 1 104 ? 5.826 8.259 1.681 1.00 86.44 104 LEU A C 1
ATOM 828 O O . LEU A 1 104 ? 6.358 8.640 0.645 1.00 86.44 104 LEU A O 1
ATOM 832 N N . LYS A 1 105 ? 6.233 8.699 2.885 1.00 84.19 105 LYS A N 1
ATOM 833 C CA . LYS A 1 105 ? 7.366 9.629 3.113 1.00 84.19 105 LYS A CA 1
ATOM 834 C C . LYS A 1 105 ? 7.377 10.859 2.188 1.00 84.19 105 LYS A C 1
ATOM 836 O O . LYS A 1 105 ? 8.431 11.315 1.765 1.00 84.19 105 LYS A O 1
ATOM 841 N N . LEU A 1 106 ? 6.220 11.462 1.920 1.00 82.69 106 LEU A N 1
ATOM 842 C CA . LEU A 1 106 ? 6.094 12.550 0.930 1.00 82.69 106 LEU A CA 1
ATOM 843 C C . LEU A 1 106 ? 6.909 13.817 1.253 1.00 82.69 106 LEU A C 1
ATOM 845 O O . LEU A 1 106 ? 7.183 14.625 0.369 1.00 82.69 106 LEU A O 1
ATOM 849 N N . LYS A 1 107 ? 7.310 13.988 2.519 1.00 80.81 107 LYS A N 1
ATOM 850 C CA . LYS A 1 107 ? 8.159 15.095 2.994 1.00 80.81 107 LYS A CA 1
ATOM 851 C C . LYS A 1 107 ? 9.658 14.831 2.838 1.00 80.81 107 LYS A C 1
ATOM 853 O O . LYS A 1 107 ? 10.463 15.671 3.222 1.00 80.81 107 LYS A O 1
ATOM 858 N N . THR A 1 108 ? 10.044 13.663 2.337 1.00 78.38 108 THR A N 1
ATOM 859 C CA . THR A 1 108 ? 11.442 13.261 2.203 1.00 78.38 108 THR A CA 1
ATOM 860 C C . THR A 1 108 ? 11.778 13.133 0.717 1.00 78.38 108 THR A C 1
ATOM 862 O O . THR A 1 108 ? 10.986 12.548 -0.026 1.00 78.38 108 THR A O 1
ATOM 865 N N . PRO A 1 109 ? 12.912 13.692 0.258 1.00 76.44 109 PRO A N 1
ATOM 866 C CA . PRO A 1 109 ? 13.370 13.491 -1.110 1.00 76.44 109 PRO A CA 1
ATOM 867 C C . PRO A 1 109 ? 13.730 12.024 -1.364 1.00 76.44 109 PRO A C 1
ATOM 869 O O . PRO A 1 109 ? 13.822 11.209 -0.441 1.00 76.44 109 PRO A O 1
ATOM 872 N N . ARG A 1 110 ? 13.945 11.698 -2.638 1.00 77.12 110 ARG A N 1
ATOM 873 C CA . ARG A 1 110 ? 14.348 10.363 -3.063 1.00 77.12 110 ARG A CA 1
ATOM 874 C C . ARG A 1 110 ? 15.699 9.953 -2.496 1.00 77.12 110 ARG A C 1
ATOM 876 O O . ARG A 1 110 ? 16.646 10.728 -2.509 1.00 77.12 110 ARG A O 1
ATOM 883 N N . THR A 1 111 ? 15.773 8.715 -2.011 1.00 66.44 111 THR A N 1
ATOM 884 C CA . THR A 1 111 ? 16.980 8.165 -1.368 1.00 66.44 111 THR A CA 1
ATOM 885 C C . THR A 1 111 ? 17.461 6.847 -1.946 1.00 66.44 111 THR A C 1
ATOM 887 O O . THR A 1 111 ? 18.527 6.377 -1.564 1.00 66.44 111 THR A O 1
ATOM 890 N N . VAL A 1 112 ? 16.699 6.247 -2.860 1.00 71.69 112 VAL A N 1
ATOM 891 C CA . VAL A 1 112 ? 17.183 5.136 -3.679 1.00 71.69 112 VAL A CA 1
ATOM 892 C C . VAL A 1 112 ? 17.790 5.743 -4.938 1.00 71.69 112 VAL A C 1
ATOM 894 O O . VAL A 1 112 ? 17.100 6.459 -5.672 1.00 71.69 112 VAL A O 1
ATOM 897 N N . SER A 1 113 ? 19.075 5.484 -5.180 1.00 66.50 113 SER A N 1
ATOM 898 C CA . SER A 1 113 ? 19.747 5.972 -6.385 1.00 66.50 113 SER A CA 1
ATOM 899 C C . SER A 1 113 ? 19.078 5.408 -7.643 1.00 66.50 113 SER A C 1
ATOM 901 O O . SER A 1 113 ? 18.586 4.279 -7.646 1.00 66.50 113 SER A O 1
ATOM 903 N N . ALA A 1 114 ? 19.066 6.190 -8.726 1.00 61.25 114 ALA A N 1
ATOM 904 C CA . ALA A 1 114 ? 18.546 5.746 -10.024 1.00 61.25 114 ALA A CA 1
ATOM 905 C C . ALA A 1 114 ? 19.299 4.512 -10.569 1.00 61.25 114 ALA A C 1
ATOM 907 O O . ALA A 1 114 ? 18.740 3.725 -11.320 1.00 61.25 114 ALA A O 1
ATOM 908 N N . ASN A 1 115 ? 20.539 4.292 -10.115 1.00 57.12 115 ASN A N 1
ATOM 909 C CA . ASN A 1 115 ? 21.399 3.183 -10.538 1.00 57.12 115 ASN A CA 1
ATOM 910 C C . ASN A 1 115 ? 21.298 1.942 -9.631 1.00 57.12 115 ASN A C 1
ATOM 912 O O . ASN A 1 115 ? 22.163 1.071 -9.699 1.00 57.12 115 ASN A O 1
ATOM 916 N N . ALA A 1 116 ? 20.300 1.854 -8.746 1.00 59.31 116 ALA A N 1
ATOM 917 C CA . ALA A 1 116 ? 20.098 0.690 -7.883 1.00 59.31 116 ALA A CA 1
ATOM 918 C C . ALA A 1 116 ? 19.534 -0.507 -8.678 1.00 59.31 116 ALA A C 1
ATOM 920 O O . ALA A 1 116 ? 18.404 -0.939 -8.462 1.00 59.31 116 ALA A O 1
ATOM 921 N N . VAL A 1 117 ? 20.325 -1.046 -9.604 1.00 50.00 117 VAL A N 1
ATOM 922 C CA . VAL A 1 117 ? 20.036 -2.295 -10.318 1.00 50.00 117 VAL A CA 1
ATOM 923 C C . VAL A 1 117 ? 20.293 -3.462 -9.355 1.00 50.00 117 VAL A C 1
ATOM 925 O O . VAL A 1 117 ? 21.280 -3.457 -8.622 1.00 50.00 117 VAL A O 1
ATOM 928 N N . ASN A 1 118 ? 19.386 -4.440 -9.300 1.00 50.78 118 ASN A N 1
ATOM 929 C CA . ASN A 1 118 ? 19.456 -5.624 -8.422 1.00 50.78 118 ASN A CA 1
ATOM 930 C C . ASN A 1 118 ? 19.334 -5.373 -6.907 1.00 50.78 118 ASN A C 1
ATOM 932 O O . ASN A 1 118 ? 19.686 -6.221 -6.091 1.00 50.78 118 ASN A O 1
ATOM 936 N N . GLY A 1 119 ? 18.764 -4.241 -6.489 1.00 47.38 119 GLY A N 1
ATOM 937 C CA . GLY A 1 119 ? 18.155 -4.136 -5.159 1.00 47.38 119 GLY A CA 1
ATOM 938 C C . GLY A 1 119 ? 19.100 -4.045 -3.953 1.00 47.38 119 GLY A C 1
ATOM 939 O O . GLY A 1 119 ? 18.606 -3.860 -2.836 1.00 47.38 119 GLY A O 1
ATOM 940 N N . VAL A 1 120 ? 20.424 -4.059 -4.126 1.00 49.53 120 VAL A N 1
ATOM 941 C CA . VAL A 1 120 ? 21.366 -3.862 -3.012 1.00 49.53 120 VAL A CA 1
ATOM 942 C C . VAL A 1 120 ? 21.576 -2.367 -2.765 1.00 49.53 120 VAL A C 1
ATOM 944 O O . VAL A 1 120 ? 22.574 -1.759 -3.129 1.00 49.53 120 VAL A O 1
ATOM 947 N N . CYS A 1 121 ? 20.585 -1.750 -2.133 1.00 51.94 121 CYS A N 1
ATOM 948 C CA . CYS A 1 121 ? 20.712 -0.425 -1.539 1.00 51.94 121 CYS A CA 1
ATOM 949 C C . CYS A 1 121 ? 20.160 -0.501 -0.119 1.00 51.94 121 CYS A C 1
ATOM 951 O O . CYS A 1 121 ? 19.110 -1.120 0.097 1.00 51.94 121 CYS A O 1
ATOM 953 N N . LYS A 1 122 ? 20.864 0.104 0.846 1.00 52.31 122 LYS A N 1
ATOM 954 C CA . LYS A 1 122 ? 20.474 0.104 2.260 1.00 52.31 122 LYS A CA 1
ATOM 955 C C . LYS A 1 122 ? 19.028 0.596 2.373 1.00 52.31 122 LYS A C 1
ATOM 957 O O . LYS A 1 122 ? 18.733 1.725 1.989 1.00 52.31 122 LYS A O 1
ATOM 962 N N . ARG A 1 123 ? 18.122 -0.265 2.863 1.00 56.91 123 ARG A N 1
ATOM 963 C CA . ARG A 1 123 ? 16.729 0.121 3.152 1.00 56.91 123 ARG A CA 1
ATOM 964 C C . ARG A 1 123 ? 16.773 1.359 4.052 1.00 56.91 123 ARG A C 1
ATOM 966 O O . ARG A 1 123 ? 17.496 1.352 5.048 1.00 56.91 123 ARG A O 1
ATOM 973 N N . MET A 1 124 ? 16.025 2.408 3.708 1.00 58.62 124 MET A N 1
ATOM 974 C CA . MET A 1 124 ? 16.014 3.637 4.507 1.00 58.62 124 MET A CA 1
ATOM 975 C C . MET A 1 124 ? 15.512 3.342 5.929 1.00 58.62 124 MET A C 1
ATOM 977 O O . MET A 1 124 ? 16.194 3.664 6.897 1.00 58.62 124 MET A O 1
ATOM 981 N N . THR A 1 125 ? 14.355 2.684 6.051 1.00 58.41 125 THR A N 1
ATOM 982 C CA . THR A 1 125 ? 13.825 2.103 7.294 1.00 58.41 125 THR A CA 1
ATOM 983 C C . THR A 1 125 ? 12.881 0.936 6.967 1.00 58.41 125 THR A C 1
ATOM 985 O O . THR A 1 125 ? 12.346 0.847 5.866 1.00 58.41 125 THR A O 1
ATOM 988 N N . THR A 1 126 ? 12.587 0.055 7.928 1.00 56.28 126 THR A N 1
ATOM 989 C CA . THR A 1 126 ? 11.560 -1.004 7.775 1.00 56.28 126 THR A CA 1
ATOM 990 C C . THR A 1 126 ? 10.130 -0.460 7.662 1.00 56.28 126 THR A C 1
ATOM 992 O O . THR A 1 126 ? 9.207 -1.196 7.337 1.00 56.28 126 THR A O 1
ATOM 995 N N . SER A 1 127 ? 9.931 0.836 7.917 1.00 59.66 127 SER A N 1
ATOM 996 C CA . SER A 1 127 ? 8.628 1.506 7.907 1.00 59.66 127 SER A CA 1
ATOM 997 C C . SER A 1 127 ? 8.259 2.177 6.577 1.00 59.66 127 SER A C 1
ATOM 999 O O . SER A 1 127 ? 7.109 2.577 6.423 1.00 59.66 127 SER A O 1
ATOM 1001 N N . CYS A 1 128 ? 9.177 2.287 5.608 1.00 62.97 128 CYS A N 1
ATOM 1002 C CA . CYS A 1 128 ? 8.936 2.952 4.318 1.00 62.97 128 CYS A CA 1
ATOM 1003 C C . CYS A 1 128 ? 8.581 1.978 3.179 1.00 62.97 128 CYS A C 1
ATOM 1005 O O . CYS A 1 128 ? 8.993 2.175 2.038 1.00 62.97 128 CYS A O 1
ATOM 1007 N N . GLN A 1 129 ? 7.826 0.916 3.478 1.00 73.12 129 GLN A N 1
ATOM 1008 C CA . GLN A 1 129 ? 7.654 -0.223 2.563 1.00 73.12 129 GLN A CA 1
ATOM 1009 C C . GLN A 1 129 ? 6.940 0.112 1.244 1.00 73.12 129 GLN A C 1
ATOM 1011 O O . GLN A 1 129 ? 7.073 -0.653 0.306 1.00 73.12 129 GLN A O 1
ATOM 1016 N N . MET A 1 130 ? 6.218 1.232 1.136 1.00 87.50 130 MET A N 1
ATOM 1017 C CA . MET A 1 130 ? 5.521 1.585 -0.108 1.00 87.50 130 MET A CA 1
ATOM 1018 C C . MET A 1 130 ? 6.416 2.422 -1.031 1.00 87.50 130 MET A C 1
ATOM 1020 O O . MET A 1 130 ? 6.764 2.001 -2.133 1.00 87.50 130 MET A O 1
ATOM 1024 N N . ARG A 1 131 ? 6.856 3.596 -0.563 1.00 86.94 131 ARG A N 1
ATOM 1025 C CA . ARG A 1 131 ? 7.646 4.535 -1.370 1.00 86.94 131 ARG A CA 1
ATOM 1026 C C . ARG A 1 131 ? 9.041 4.010 -1.720 1.00 86.94 131 ARG A C 1
ATOM 1028 O O . ARG A 1 131 ? 9.499 4.245 -2.830 1.00 86.94 131 ARG A O 1
ATOM 1035 N N . ASP A 1 132 ? 9.696 3.263 -0.826 1.00 83.06 132 ASP A N 1
ATOM 1036 C CA . ASP A 1 132 ? 10.983 2.611 -1.136 1.00 83.06 132 ASP A CA 1
ATOM 1037 C C . ASP A 1 132 ? 10.843 1.565 -2.254 1.00 83.06 132 ASP A C 1
ATOM 1039 O O . ASP A 1 132 ? 11.712 1.459 -3.118 1.00 83.06 132 ASP A O 1
ATOM 1043 N N . ARG A 1 133 ? 9.729 0.821 -2.289 1.00 84.31 133 ARG A N 1
ATOM 1044 C CA . ARG A 1 133 ? 9.488 -0.180 -3.336 1.00 84.31 133 ARG A CA 1
ATOM 1045 C C . ARG A 1 133 ? 9.184 0.482 -4.672 1.00 84.31 133 ARG A C 1
ATOM 1047 O O . ARG A 1 133 ? 9.804 0.093 -5.656 1.00 84.31 133 ARG A O 1
ATOM 1054 N N . LEU A 1 134 ? 8.332 1.512 -4.696 1.00 87.06 134 LEU A N 1
ATOM 1055 C CA . LEU A 1 134 ? 8.074 2.289 -5.915 1.00 87.06 134 LEU A CA 1
ATOM 1056 C C . LEU A 1 134 ? 9.347 2.927 -6.467 1.00 87.06 134 LEU A C 1
ATOM 1058 O O . LEU A 1 134 ? 9.601 2.823 -7.658 1.00 87.06 134 LEU A O 1
ATOM 1062 N N . ASP A 1 135 ? 10.187 3.518 -5.618 1.00 85.00 135 ASP A N 1
ATOM 1063 C CA . ASP A 1 135 ? 11.487 4.032 -6.056 1.00 85.00 135 ASP A CA 1
ATOM 1064 C C . ASP A 1 135 ? 12.291 2.975 -6.812 1.00 85.00 135 ASP A C 1
ATOM 1066 O O . ASP A 1 135 ? 12.785 3.219 -7.910 1.00 85.00 135 ASP A O 1
ATOM 1070 N N . ARG A 1 136 ? 12.416 1.784 -6.234 1.00 80.81 136 ARG A N 1
ATOM 1071 C CA . ARG A 1 136 ? 13.200 0.699 -6.825 1.00 80.81 136 ARG A CA 1
ATOM 1072 C C . ARG A 1 136 ? 12.565 0.110 -8.086 1.00 80.81 136 ARG A C 1
ATOM 1074 O O . ARG A 1 136 ? 13.298 -0.396 -8.922 1.00 80.81 136 ARG A O 1
ATOM 1081 N N . LEU A 1 137 ? 11.236 0.114 -8.196 1.00 82.69 137 LEU A N 1
ATOM 1082 C CA . LEU A 1 137 ? 10.522 -0.359 -9.389 1.00 82.69 137 LEU A CA 1
ATOM 1083 C C . LEU A 1 137 ? 10.572 0.649 -10.536 1.00 82.69 137 LEU A C 1
ATOM 1085 O O . LEU A 1 137 ? 10.626 0.263 -11.698 1.00 82.69 137 LEU A O 1
ATOM 1089 N N . PHE A 1 138 ? 10.625 1.937 -10.203 1.00 83.94 138 PHE A N 1
ATOM 1090 C CA . PHE A 1 138 ? 10.674 3.031 -11.162 1.00 83.94 138 PHE A CA 1
ATOM 1091 C C . PHE A 1 138 ? 11.970 3.840 -10.969 1.00 83.94 138 PHE A C 1
ATOM 1093 O O . PHE A 1 138 ? 11.936 4.991 -10.508 1.00 83.94 138 PHE A O 1
ATOM 1100 N N . PRO A 1 139 ? 13.143 3.252 -11.293 1.00 80.25 139 PRO A N 1
ATOM 1101 C CA . PRO A 1 139 ? 14.447 3.888 -11.095 1.00 80.25 139 PRO A CA 1
ATOM 1102 C C . PRO A 1 139 ? 14.626 5.153 -11.939 1.00 80.25 139 PRO A C 1
ATOM 1104 O O . PRO A 1 139 ? 15.287 6.094 -11.504 1.00 80.25 139 PRO A O 1
ATOM 1107 N N . ASN A 1 140 ? 13.978 5.196 -13.106 1.00 82.62 140 ASN A N 1
ATOM 1108 C CA . ASN A 1 140 ? 14.067 6.304 -14.057 1.00 82.62 140 ASN A CA 1
ATOM 1109 C C . ASN A 1 140 ? 13.197 7.511 -13.667 1.00 82.62 140 ASN A C 1
ATOM 1111 O O . ASN A 1 140 ? 13.328 8.571 -14.273 1.00 82.62 140 ASN A O 1
ATOM 1115 N N . LEU A 1 141 ? 12.315 7.377 -12.666 1.00 84.44 141 LEU A N 1
ATOM 1116 C CA . LEU A 1 141 ? 11.529 8.502 -12.165 1.00 84.44 141 LEU A CA 1
ATOM 1117 C C . LEU A 1 141 ? 12.360 9.312 -11.156 1.00 84.44 141 LEU A C 1
ATOM 1119 O O . LEU A 1 141 ? 12.653 8.804 -10.067 1.00 84.44 141 LEU A O 1
ATOM 1123 N N . PRO A 1 142 ? 12.703 10.582 -11.447 1.00 82.06 142 PRO A N 1
ATOM 1124 C CA . PRO A 1 142 ? 13.487 11.405 -10.524 1.00 82.06 142 PRO A CA 1
ATOM 1125 C C . PRO A 1 142 ? 12.739 11.655 -9.206 1.00 82.06 142 PRO A C 1
ATOM 1127 O O . PRO A 1 142 ? 13.354 11.738 -8.143 1.00 82.06 142 PRO A O 1
ATOM 1130 N N . ASP A 1 143 ? 11.406 11.709 -9.267 1.00 84.62 143 ASP A N 1
ATOM 1131 C CA . ASP A 1 143 ? 10.521 11.844 -8.117 1.00 84.62 143 ASP A CA 1
ATOM 1132 C C . ASP A 1 143 ? 9.290 10.940 -8.260 1.00 84.62 143 ASP A C 1
ATOM 1134 O O . ASP A 1 143 ? 8.485 11.090 -9.176 1.00 84.62 143 ASP A O 1
ATOM 1138 N N . THR A 1 144 ? 9.134 10.006 -7.327 1.00 86.69 144 THR A N 1
ATOM 1139 C CA . THR A 1 144 ? 8.024 9.045 -7.283 1.00 86.69 144 THR A CA 1
ATOM 1140 C C . THR A 1 144 ? 6.832 9.534 -6.473 1.00 86.69 144 THR A C 1
ATOM 1142 O O . THR A 1 144 ? 5.812 8.851 -6.443 1.00 86.69 144 THR A O 1
ATOM 1145 N N . ARG A 1 145 ? 6.907 10.692 -5.803 1.00 86.19 145 ARG A N 1
ATOM 1146 C CA . ARG A 1 145 ? 5.809 11.182 -4.953 1.00 86.19 145 ARG A CA 1
ATOM 1147 C C . ARG A 1 145 ? 4.540 11.484 -5.755 1.00 86.19 145 ARG A C 1
ATOM 1149 O O . ARG A 1 145 ? 3.504 10.948 -5.368 1.00 86.19 145 ARG A O 1
ATOM 1156 N N . PRO A 1 146 ? 4.577 12.259 -6.861 1.00 84.94 146 PRO A N 1
ATOM 1157 C CA . PRO A 1 146 ? 3.376 12.492 -7.665 1.00 84.94 146 PRO A CA 1
ATOM 1158 C C . PRO A 1 146 ? 2.856 11.184 -8.262 1.00 84.94 146 PRO A C 1
ATOM 1160 O O . PRO A 1 146 ? 1.674 10.884 -8.165 1.00 84.94 146 PRO A O 1
ATOM 1163 N N . PHE A 1 147 ? 3.773 10.353 -8.760 1.00 85.75 147 PHE A N 1
ATOM 1164 C CA . PHE A 1 147 ? 3.461 9.049 -9.334 1.00 85.75 147 PHE A CA 1
ATOM 1165 C C . PHE A 1 147 ? 2.736 8.120 -8.350 1.00 85.75 147 PHE A C 1
ATOM 1167 O O . PHE A 1 147 ? 1.748 7.487 -8.711 1.00 85.75 147 PHE A O 1
ATOM 1174 N N . ALA A 1 148 ? 3.188 8.066 -7.094 1.00 86.88 148 ALA A N 1
ATOM 1175 C CA . ALA A 1 148 ? 2.538 7.295 -6.043 1.00 86.88 148 ALA A CA 1
ATOM 1176 C C . ALA A 1 148 ? 1.127 7.819 -5.745 1.00 86.88 148 ALA A C 1
ATOM 1178 O O . ALA A 1 148 ? 0.216 7.033 -5.529 1.00 86.88 148 ALA A O 1
ATOM 1179 N N . LEU A 1 149 ? 0.930 9.135 -5.725 1.00 83.75 149 LEU A N 1
ATOM 1180 C CA . LEU A 1 149 ? -0.377 9.721 -5.423 1.00 83.75 149 LEU A CA 1
ATOM 1181 C C . LEU A 1 149 ? -1.382 9.547 -6.563 1.00 83.75 149 LEU A C 1
ATOM 1183 O O . LEU A 1 149 ? -2.557 9.316 -6.293 1.00 83.75 149 LEU A O 1
ATOM 1187 N N . ASP A 1 150 ? -0.917 9.603 -7.809 1.00 84.75 150 ASP A N 1
ATOM 1188 C CA . ASP A 1 150 ? -1.764 9.429 -8.989 1.00 84.75 150 ASP A CA 1
ATOM 1189 C C . ASP A 1 150 ? -2.188 7.956 -9.174 1.00 84.75 150 ASP A C 1
ATOM 1191 O O . ASP A 1 150 ? -3.302 7.681 -9.617 1.00 84.75 150 ASP A O 1
ATOM 1195 N N . ASN A 1 151 ? -1.326 7.000 -8.798 1.00 87.56 151 ASN A N 1
ATOM 1196 C CA . ASN A 1 151 ? -1.529 5.580 -9.106 1.00 87.56 151 ASN A CA 1
ATOM 1197 C C . ASN A 1 151 ? -1.887 4.693 -7.911 1.00 87.56 151 ASN A C 1
ATOM 1199 O O . ASN A 1 151 ? -2.186 3.516 -8.111 1.00 87.56 151 ASN A O 1
ATOM 1203 N N . LEU A 1 152 ? -1.862 5.198 -6.676 1.00 88.44 152 LEU A N 1
ATOM 1204 C CA . LEU A 1 152 ? -2.262 4.405 -5.514 1.00 88.44 152 LEU A CA 1
ATOM 1205 C C . LEU A 1 152 ? -3.718 4.657 -5.121 1.00 88.44 152 LEU A C 1
ATOM 1207 O O . LEU A 1 152 ? -4.237 5.770 -5.187 1.00 88.44 152 LEU A O 1
ATOM 1211 N N . ALA A 1 153 ? -4.372 3.599 -4.652 1.00 87.31 153 ALA A N 1
ATOM 1212 C CA . ALA A 1 153 ? -5.608 3.667 -3.883 1.00 87.31 153 ALA A CA 1
ATOM 1213 C C . ALA A 1 153 ? -5.360 3.159 -2.464 1.00 87.31 153 ALA A C 1
ATOM 1215 O O . ALA A 1 153 ? -4.388 2.451 -2.189 1.00 87.31 153 ALA A O 1
ATOM 1216 N N . LEU A 1 154 ? -6.273 3.509 -1.564 1.00 88.88 154 LEU A N 1
ATOM 1217 C CA . LEU A 1 154 ? -6.244 3.067 -0.182 1.00 88.88 154 LEU A CA 1
ATOM 1218 C C . LEU A 1 154 ? -7.632 2.584 0.228 1.00 88.88 154 LEU A C 1
ATOM 1220 O O . LEU A 1 154 ? -8.612 3.321 0.121 1.00 88.88 154 LEU A O 1
ATOM 1224 N N . SER A 1 155 ? -7.679 1.377 0.770 1.00 90.19 155 SER A N 1
ATOM 1225 C CA . SER A 1 155 ? -8.821 0.898 1.545 1.00 90.19 155 SER A CA 1
ATOM 1226 C C . SER A 1 155 ? -8.420 0.724 2.994 1.00 90.19 155 SER A C 1
ATOM 1228 O O . SER A 1 155 ? -7.254 0.478 3.305 1.00 90.19 155 SER A O 1
ATOM 1230 N N . TYR A 1 156 ? -9.385 0.842 3.894 1.00 90.75 156 TYR A N 1
ATOM 1231 C CA . TYR A 1 156 ? -9.166 0.566 5.302 1.00 90.75 156 TYR A CA 1
ATOM 1232 C C . TYR A 1 156 ? -10.453 0.143 5.983 1.00 90.75 156 TYR A C 1
ATOM 1234 O O . TYR A 1 156 ? -11.557 0.527 5.587 1.00 90.75 156 TYR A O 1
ATOM 1242 N N . VAL A 1 157 ? -10.278 -0.560 7.091 1.00 89.31 157 VAL A N 1
ATOM 1243 C CA . VAL A 1 157 ? -11.343 -0.886 8.024 1.00 89.31 157 VAL A CA 1
ATOM 1244 C C . VAL A 1 157 ? -10.937 -0.442 9.420 1.00 89.31 157 VAL A C 1
ATOM 1246 O O . VAL A 1 157 ? -9.829 -0.710 9.892 1.00 89.31 157 VAL A O 1
ATOM 1249 N N . GLN A 1 158 ? -11.831 0.308 10.055 1.00 90.88 158 GLN A N 1
ATOM 1250 C CA . GLN A 1 158 ? -11.660 0.734 11.433 1.00 90.88 158 GLN A CA 1
ATOM 1251 C C . GLN A 1 158 ? -12.003 -0.430 12.357 1.00 90.88 158 GLN A C 1
ATOM 1253 O O . GLN A 1 158 ? -13.031 -1.083 12.184 1.00 90.88 158 GLN A O 1
ATOM 1258 N N . LEU A 1 159 ? -11.171 -0.647 13.370 1.00 90.75 159 LEU A N 1
ATOM 1259 C CA . LEU A 1 159 ? -11.457 -1.585 14.447 1.00 90.75 159 LEU A CA 1
ATOM 1260 C C . LEU A 1 159 ? -11.831 -0.795 15.703 1.00 90.75 159 LEU A C 1
ATOM 1262 O O . LEU A 1 159 ? -11.195 0.207 16.030 1.00 90.75 159 LEU A O 1
ATOM 1266 N N . GLN A 1 160 ? -12.893 -1.224 16.381 1.00 85.62 160 GLN A N 1
ATOM 1267 C CA . GLN A 1 160 ? -13.438 -0.574 17.575 1.00 85.62 160 GLN A CA 1
ATOM 1268 C C . GLN A 1 160 ? -13.680 -1.608 18.682 1.00 85.62 160 GLN A C 1
ATOM 1270 O O . GLN A 1 160 ? -13.855 -2.792 18.399 1.00 85.62 160 GLN A O 1
ATOM 1275 N N . GLY A 1 161 ? -13.711 -1.144 19.934 1.00 84.50 161 GLY A N 1
ATOM 1276 C CA . GLY A 1 161 ? -13.940 -1.979 21.117 1.00 84.50 161 GLY A CA 1
ATOM 1277 C C . GLY A 1 161 ? -12.665 -2.573 21.723 1.00 84.50 161 GLY A C 1
ATOM 1278 O O . GLY A 1 161 ? -11.579 -2.482 21.149 1.00 84.50 161 GLY A O 1
ATOM 1279 N N . GLU A 1 162 ? -12.802 -3.185 22.902 1.00 78.38 162 GLU A N 1
ATOM 1280 C CA . GLU A 1 162 ? -11.674 -3.695 23.699 1.00 78.38 162 GLU A CA 1
ATOM 1281 C C . GLU A 1 162 ? -10.857 -4.773 22.968 1.00 78.38 162 GLU A C 1
ATOM 1283 O O . GLU A 1 162 ? -9.646 -4.825 23.135 1.00 78.38 162 GLU A O 1
ATOM 1288 N N . GLY A 1 163 ? -11.469 -5.569 22.084 1.00 83.31 163 GLY A N 1
ATOM 1289 C CA . GLY A 1 163 ? -10.776 -6.598 21.292 1.00 83.31 163 GLY A CA 1
ATOM 1290 C C . GLY A 1 163 ? -10.032 -6.086 20.050 1.00 83.31 163 GLY A C 1
ATOM 1291 O O . GLY A 1 163 ? -9.254 -6.828 19.450 1.00 83.31 163 GLY A O 1
ATOM 1292 N N . ALA A 1 164 ? -10.208 -4.818 19.658 1.00 85.25 164 ALA A N 1
ATOM 1293 C CA . ALA A 1 164 ? -9.688 -4.274 18.397 1.00 85.25 164 ALA A CA 1
ATOM 1294 C C . ALA A 1 164 ? -8.165 -4.422 18.238 1.00 85.25 164 ALA A C 1
ATOM 1296 O O . ALA A 1 164 ? -7.646 -4.547 17.124 1.00 85.25 164 ALA A O 1
ATOM 1297 N N . PHE A 1 165 ? -7.429 -4.410 19.353 1.00 83.56 165 PHE A N 1
ATOM 1298 C CA . PHE A 1 165 ? -5.979 -4.540 19.327 1.00 83.56 165 PHE A CA 1
ATOM 1299 C C . PHE A 1 165 ? -5.503 -5.962 18.999 1.00 83.56 165 PHE A C 1
ATOM 1301 O O . PHE A 1 165 ? -4.386 -6.102 18.502 1.00 83.56 165 PHE A O 1
ATOM 1308 N N . VAL A 1 166 ? -6.316 -6.986 19.265 1.00 88.44 166 VAL A N 1
ATOM 1309 C CA . VAL A 1 166 ? -6.036 -8.381 18.901 1.00 88.44 166 VAL A CA 1
ATOM 1310 C C . VAL A 1 166 ? -6.550 -8.654 17.492 1.00 88.44 166 VAL A C 1
ATOM 1312 O O . VAL A 1 166 ? -5.796 -9.129 16.648 1.00 88.44 166 VAL A O 1
ATOM 1315 N N . GLU A 1 167 ? -7.789 -8.252 17.202 1.00 89.62 167 GLU A N 1
ATOM 1316 C CA . GLU A 1 167 ? -8.454 -8.495 15.912 1.00 89.62 167 GLU A CA 1
ATOM 1317 C C . GLU A 1 167 ? -7.646 -7.99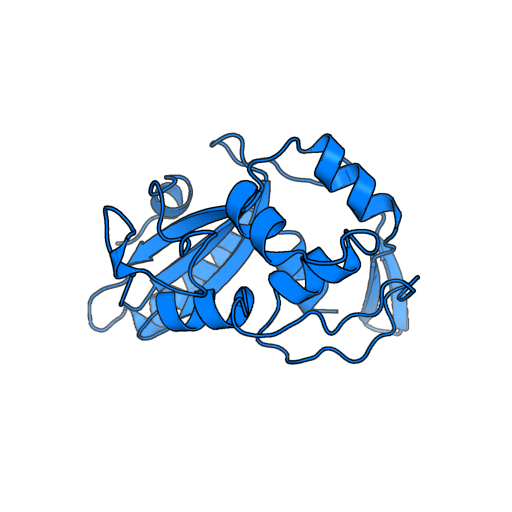4 14.710 1.00 89.62 167 GLU A C 1
ATOM 1319 O O . GLU A 1 167 ? -7.620 -8.630 13.657 1.00 89.62 167 GLU A O 1
ATOM 1324 N N . ARG A 1 168 ? -6.901 -6.890 14.867 1.00 92.19 168 ARG A N 1
ATOM 1325 C CA . ARG A 1 168 ? -6.044 -6.366 13.791 1.00 92.19 168 ARG A CA 1
ATOM 1326 C C . ARG A 1 168 ? -4.987 -7.360 13.308 1.00 92.19 168 ARG A C 1
ATOM 1328 O O . ARG A 1 168 ? -4.519 -7.209 12.187 1.00 92.19 168 ARG A O 1
ATOM 1335 N N . PHE A 1 169 ? -4.546 -8.295 14.153 1.00 93.19 169 PHE A N 1
ATOM 1336 C CA . PHE A 1 169 ? -3.552 -9.294 13.767 1.00 93.19 169 PHE A CA 1
ATOM 1337 C C . PHE A 1 169 ? -4.190 -10.326 12.846 1.00 93.19 169 PHE A C 1
ATOM 1339 O O . PHE A 1 169 ? -3.743 -10.469 11.716 1.00 93.19 169 PHE A O 1
ATOM 1346 N N . PHE A 1 170 ? -5.295 -10.930 13.280 1.00 93.31 170 PHE A N 1
ATOM 1347 C CA . PHE A 1 170 ? -6.019 -11.923 12.490 1.00 93.31 170 PHE A CA 1
ATOM 1348 C C . PHE A 1 170 ? -6.538 -11.359 11.169 1.00 93.31 170 PHE A C 1
ATOM 1350 O O . PHE A 1 170 ? -6.458 -12.020 10.135 1.00 93.31 170 PHE A O 1
ATOM 1357 N N . LEU A 1 171 ? -7.048 -10.126 11.181 1.00 93.38 171 LEU A N 1
ATOM 1358 C CA . LEU A 1 171 ? -7.564 -9.501 9.971 1.00 93.38 171 LEU A CA 1
ATOM 1359 C C . LEU A 1 171 ? -6.453 -9.128 8.982 1.00 93.38 171 LEU A C 1
ATOM 1361 O O . LEU A 1 171 ? -6.660 -9.271 7.779 1.00 93.38 171 LEU A O 1
ATOM 1365 N N . GLU A 1 172 ? -5.286 -8.683 9.461 1.00 94.69 172 GLU A N 1
ATOM 1366 C CA . GLU A 1 172 ? -4.123 -8.458 8.593 1.00 94.69 172 GLU A CA 1
ATOM 1367 C C . GLU A 1 172 ? -3.663 -9.772 7.959 1.00 94.69 172 GLU A C 1
ATOM 1369 O O . GLU A 1 172 ? -3.565 -9.836 6.737 1.00 94.69 172 GLU A O 1
ATOM 1374 N N . ASP A 1 173 ? -3.467 -10.825 8.755 1.00 94.12 173 ASP A N 1
ATOM 1375 C CA . ASP A 1 173 ? -2.986 -12.121 8.264 1.00 94.12 173 ASP A CA 1
ATOM 1376 C C . ASP A 1 173 ? -3.967 -12.724 7.247 1.00 94.12 173 ASP A C 1
ATOM 1378 O O . ASP A 1 173 ? -3.569 -13.187 6.174 1.00 94.12 173 ASP A O 1
ATOM 1382 N N . ARG A 1 174 ? -5.276 -12.640 7.528 1.00 94.12 174 ARG A N 1
ATOM 1383 C CA . ARG A 1 174 ? -6.331 -13.052 6.591 1.00 94.12 174 ARG A CA 1
ATOM 1384 C C . ARG A 1 174 ? -6.273 -12.247 5.295 1.00 94.12 174 ARG A C 1
ATOM 1386 O O . ARG A 1 174 ? -6.367 -12.829 4.217 1.00 94.12 174 ARG A O 1
ATOM 1393 N N . ALA A 1 175 ? -6.129 -10.926 5.380 1.00 92.75 175 ALA A N 1
ATOM 1394 C CA . ALA A 1 175 ? -6.052 -10.068 4.204 1.00 92.75 175 ALA A CA 1
ATOM 1395 C C . ALA A 1 175 ? -4.789 -10.342 3.376 1.00 92.75 175 ALA A C 1
ATOM 1397 O O . ALA A 1 175 ? -4.885 -10.418 2.155 1.00 92.75 175 ALA A O 1
ATOM 1398 N N . VAL A 1 176 ? -3.634 -10.569 4.008 1.00 92.75 176 VAL A N 1
ATOM 1399 C CA . VAL A 1 176 ? -2.399 -10.975 3.319 1.00 92.75 176 VAL A CA 1
ATOM 1400 C C . VAL A 1 176 ? -2.588 -12.321 2.617 1.00 92.75 176 VAL A C 1
ATOM 1402 O O . VAL A 1 176 ? -2.257 -12.439 1.440 1.00 92.75 176 VAL A O 1
ATOM 1405 N N . GLY A 1 177 ? -3.171 -13.315 3.292 1.00 90.88 177 GLY A N 1
ATOM 1406 C CA . GLY A 1 177 ? -3.387 -14.646 2.718 1.00 90.88 177 GLY A CA 1
ATOM 1407 C C . GLY A 1 177 ? -4.352 -14.661 1.527 1.00 90.88 177 GLY A C 1
ATOM 1408 O O . GLY A 1 177 ? -4.132 -15.405 0.570 1.00 90.88 177 GLY A O 1
ATOM 1409 N N . VAL A 1 178 ? -5.401 -13.832 1.567 1.00 90.44 178 VAL A N 1
ATOM 1410 C CA . VAL A 1 178 ? -6.414 -13.757 0.500 1.00 90.44 178 VAL A CA 1
ATOM 1411 C C . VAL A 1 178 ? -5.970 -12.874 -0.664 1.00 90.44 178 VAL A C 1
ATOM 1413 O O . VAL A 1 178 ? -6.168 -13.256 -1.814 1.00 90.44 178 VAL A O 1
ATOM 1416 N N . LEU A 1 179 ? -5.396 -11.702 -0.379 1.00 89.69 179 LEU A N 1
ATOM 1417 C CA . LEU A 1 179 ? -5.047 -10.709 -1.400 1.00 89.69 179 LEU A CA 1
ATOM 1418 C C . LEU A 1 179 ? -3.657 -10.934 -2.002 1.00 89.69 179 LEU A C 1
ATOM 1420 O O . LEU A 1 179 ? -3.372 -10.396 -3.064 1.00 89.69 179 LEU A O 1
ATOM 1424 N N . ARG A 1 180 ? -2.778 -11.678 -1.319 1.00 89.75 180 ARG A N 1
ATOM 1425 C CA . ARG A 1 180 ? -1.392 -11.956 -1.738 1.00 89.75 180 ARG A CA 1
ATOM 1426 C C . ARG A 1 180 ? -0.616 -10.707 -2.204 1.00 89.75 180 ARG A C 1
ATOM 1428 O O . ARG A 1 180 ? -0.003 -10.718 -3.271 1.00 89.75 180 ARG A O 1
ATOM 1435 N N . PRO A 1 181 ? -0.615 -9.619 -1.411 1.00 89.31 181 PRO A N 1
ATOM 1436 C CA . PRO A 1 181 ? 0.037 -8.367 -1.780 1.00 89.31 181 PRO A CA 1
ATOM 1437 C C . PRO A 1 181 ? 1.550 -8.546 -1.957 1.00 89.31 181 PRO A C 1
ATOM 1439 O O . PRO A 1 181 ? 2.264 -8.973 -1.043 1.00 89.31 181 PRO A O 1
ATOM 1442 N N . ILE A 1 182 ? 2.060 -8.145 -3.119 1.00 86.25 182 ILE A N 1
ATOM 1443 C CA . ILE A 1 182 ? 3.449 -8.402 -3.516 1.00 86.25 182 ILE A CA 1
ATOM 1444 C C . ILE A 1 182 ? 4.494 -7.785 -2.569 1.00 86.25 182 ILE A C 1
ATOM 1446 O O . ILE A 1 182 ? 5.541 -8.386 -2.316 1.00 86.25 182 ILE A O 1
ATOM 1450 N N . PHE A 1 183 ? 4.226 -6.613 -1.982 1.00 87.25 183 PHE A N 1
ATOM 1451 C CA . PHE A 1 183 ? 5.188 -5.958 -1.091 1.00 87.25 183 PHE A CA 1
ATOM 1452 C C . PHE A 1 183 ? 5.185 -6.492 0.338 1.00 87.25 183 PHE A C 1
ATOM 1454 O O . PHE A 1 183 ? 6.162 -6.240 1.045 1.00 87.25 183 PHE A O 1
ATOM 1461 N N . ASN A 1 184 ? 4.164 -7.241 0.774 1.00 87.69 184 ASN A N 1
ATOM 1462 C CA . ASN A 1 184 ? 4.259 -7.977 2.040 1.00 87.69 184 ASN A CA 1
ATOM 1463 C C . ASN A 1 184 ? 5.281 -9.103 1.903 1.00 87.69 184 ASN A C 1
ATOM 1465 O O . ASN A 1 184 ? 6.203 -9.175 2.712 1.00 87.69 184 ASN A O 1
ATOM 1469 N N . VAL A 1 185 ? 5.202 -9.879 0.819 1.00 75.75 185 VAL A N 1
ATOM 1470 C CA . VAL A 1 185 ? 6.140 -10.978 0.553 1.00 75.75 185 VAL A CA 1
ATOM 1471 C C . VAL A 1 185 ? 7.575 -10.461 0.381 1.00 75.75 185 VAL A C 1
ATOM 1473 O O . VAL A 1 185 ? 8.508 -10.976 0.990 1.00 75.75 185 VAL A O 1
ATOM 1476 N N . ASP A 1 186 ? 7.772 -9.377 -0.376 1.00 66.31 186 ASP A N 1
ATOM 1477 C CA . ASP A 1 186 ? 9.100 -8.764 -0.551 1.00 66.31 186 ASP A CA 1
ATOM 1478 C C . ASP A 1 186 ? 9.651 -8.158 0.762 1.00 66.31 186 ASP A C 1
ATOM 1480 O O . ASP A 1 186 ? 10.855 -7.932 0.902 1.00 66.31 186 ASP A O 1
ATOM 1484 N N . SER A 1 187 ? 8.794 -7.848 1.743 1.00 58.31 187 SER A N 1
ATOM 1485 C CA . SER A 1 187 ? 9.229 -7.334 3.049 1.00 58.31 187 SER A CA 1
ATOM 1486 C C . SER A 1 187 ? 9.732 -8.402 4.018 1.00 58.31 187 SER A C 1
ATOM 1488 O O . SER A 1 187 ? 10.526 -8.062 4.895 1.00 58.31 187 SER A O 1
ATOM 1490 N N . GLU A 1 188 ? 9.312 -9.652 3.827 1.00 56.16 188 GLU A N 1
ATOM 1491 C CA . GLU A 1 188 ? 9.716 -10.815 4.628 1.00 56.16 188 GLU A CA 1
ATOM 1492 C C . GLU A 1 188 ? 11.024 -11.458 4.135 1.00 56.16 188 GLU A C 1
ATOM 1494 O O . GLU A 1 188 ? 11.569 -12.331 4.807 1.00 56.16 188 GLU A O 1
ATOM 1499 N N . ARG A 1 189 ? 11.551 -10.982 2.997 1.00 51.91 189 ARG A N 1
ATOM 1500 C CA . ARG A 1 189 ? 12.894 -11.291 2.484 1.00 51.91 189 ARG A CA 1
ATOM 1501 C C . ARG A 1 189 ? 13.985 -10.443 3.136 1.00 51.91 189 ARG A C 1
ATOM 1503 O O . ARG A 1 189 ? 13.803 -9.197 3.271 1.00 51.91 189 ARG A O 1
#

pLDDT: mean 77.83, std 13.6, range [40.97, 94.69]

Radius of gyration: 16.48 Å; chains: 1; bounding box: 39×46×41 Å